Protein AF-A0A3D2TPX8-F1 (afdb_monomer_lite)

Foldseek 3Di:
DDPCVVQPPKDFPDDWDDDPQKIWTWIDGPQAAAIKTWIAGNVPRHTPDIDGPPFAWLEDWADAVVQQWIWTATLQGWIWICHPVCVVVVHTPDTQHDPDDPPDGAGRWNAKDHLYPRKIWTHHAQAQWIWTAQPPPPPHRIDIDGHPAGFLDHWYDANQWIWTQHFQQWIWIAGNHPRHTWKATDHDDDDPPDTQNKAHWDWAPRDPPTWIWIDSQAFKIFTWDWDPPPHTYIDGPDIDTPDGDGDPDHDDYD

pLDDT: mean 89.88, std 9.0, range [50.69, 97.5]

Structure (mmCIF, N/CA/C/O backbone):
data_AF-A0A3D2TPX8-F1
#
_entry.id   AF-A0A3D2TPX8-F1
#
loop_
_atom_site.group_PDB
_atom_site.id
_atom_site.type_symbol
_atom_site.label_atom_id
_atom_site.label_alt_id
_atom_site.label_comp_id
_atom_site.label_asym_id
_atom_site.label_entity_id
_atom_site.label_seq_id
_atom_site.pdbx_PDB_ins_code
_atom_site.Cartn_x
_atom_site.Cartn_y
_atom_site.Cartn_z
_atom_site.occupancy
_atom_site.B_iso_or_equiv
_atom_site.auth_seq_id
_atom_site.auth_comp_id
_atom_site.auth_asym_id
_atom_site.auth_atom_id
_atom_site.pdbx_PDB_model_num
ATOM 1 N N . ARG A 1 1 ? -14.708 20.984 18.992 1.00 53.91 1 ARG A N 1
ATOM 2 C CA . ARG A 1 1 ? -14.941 19.826 18.097 1.00 53.91 1 ARG A CA 1
ATOM 3 C C . ARG A 1 1 ? -16.358 19.986 17.598 1.00 53.91 1 ARG A C 1
ATOM 5 O O . ARG A 1 1 ? -17.237 20.052 18.440 1.00 53.91 1 ARG A O 1
ATOM 12 N N . ASP A 1 2 ? -16.549 20.138 16.298 1.00 56.09 2 ASP A N 1
ATOM 13 C CA . ASP A 1 2 ? -17.879 20.276 15.712 1.00 56.09 2 ASP A CA 1
ATOM 14 C C . ASP A 1 2 ? -18.389 18.878 15.342 1.00 56.09 2 ASP A C 1
ATOM 16 O O . ASP A 1 2 ? -17.712 18.149 14.614 1.00 56.09 2 ASP A O 1
ATOM 20 N N . ILE A 1 3 ? -19.510 18.466 15.933 1.00 59.59 3 ILE A N 1
ATOM 21 C CA . ILE A 1 3 ? -20.110 17.145 15.709 1.00 59.59 3 ILE A CA 1
ATOM 22 C C . ILE A 1 3 ? -20.524 16.986 14.245 1.00 59.59 3 ILE A C 1
ATOM 24 O O . ILE A 1 3 ? -20.330 15.903 13.697 1.00 59.59 3 ILE A O 1
ATOM 28 N N . GLU A 1 4 ? -21.002 18.050 13.595 1.00 56.16 4 GLU A N 1
ATOM 29 C CA . GLU A 1 4 ? -21.422 17.982 12.194 1.00 56.16 4 GLU A CA 1
ATOM 30 C C . GLU A 1 4 ? -20.232 17.693 11.278 1.00 56.16 4 GLU A C 1
ATOM 32 O O . GLU A 1 4 ? -20.324 16.848 10.393 1.00 56.16 4 GLU A O 1
ATOM 37 N N . LEU A 1 5 ? -19.071 18.298 11.551 1.00 59.94 5 LEU A N 1
ATOM 38 C CA . LEU A 1 5 ? -17.846 18.044 10.787 1.00 59.94 5 LEU A CA 1
ATOM 39 C C . LEU A 1 5 ? -17.235 16.662 11.059 1.00 59.94 5 LEU A C 1
ATOM 41 O O . LEU A 1 5 ? -16.574 16.108 10.182 1.00 59.94 5 LEU A O 1
ATOM 45 N N . ASN A 1 6 ? -17.420 16.100 12.258 1.00 70.19 6 ASN A N 1
ATOM 46 C CA . ASN A 1 6 ? -16.770 14.840 12.642 1.00 70.19 6 ASN A CA 1
ATOM 47 C C . ASN A 1 6 ? -17.448 13.592 12.060 1.00 70.19 6 ASN A C 1
ATOM 49 O O . ASN A 1 6 ? -16.787 12.557 11.960 1.00 70.19 6 ASN A O 1
ATOM 53 N N . TYR A 1 7 ? -18.733 13.683 11.704 1.00 82.50 7 TYR A N 1
ATOM 54 C CA . TYR A 1 7 ? -19.533 12.548 11.223 1.00 82.50 7 TYR A CA 1
ATOM 55 C C . TYR A 1 7 ? -20.147 12.784 9.835 1.00 82.50 7 TYR A C 1
ATOM 57 O O . TYR A 1 7 ? -20.991 12.008 9.386 1.00 82.50 7 TYR A O 1
ATOM 65 N N . LEU A 1 8 ? -19.753 13.859 9.145 1.00 84.38 8 LEU A N 1
ATOM 66 C CA . LEU A 1 8 ? -20.299 14.198 7.835 1.00 84.38 8 LEU A CA 1
ATOM 67 C C . LEU A 1 8 ? -20.048 13.077 6.816 1.00 84.38 8 LEU A C 1
ATOM 69 O O . LEU A 1 8 ? -18.908 12.765 6.472 1.00 84.38 8 LEU A O 1
ATOM 73 N N . GLY A 1 9 ? -21.134 12.526 6.274 1.00 86.75 9 GLY A N 1
ATOM 74 C CA . GLY A 1 9 ? -21.092 11.450 5.282 1.00 86.75 9 GLY A CA 1
ATOM 75 C C . GLY A 1 9 ? -20.946 10.046 5.871 1.00 86.75 9 GLY A C 1
ATOM 76 O O . GLY A 1 9 ? -20.913 9.082 5.106 1.00 86.75 9 GLY A O 1
ATOM 77 N N . ASP A 1 10 ? -20.883 9.915 7.195 1.00 91.81 10 ASP A N 1
ATOM 78 C CA . ASP A 1 10 ? -20.923 8.614 7.851 1.00 91.81 10 ASP A CA 1
ATOM 79 C C . ASP A 1 10 ? -22.321 8.000 7.750 1.00 91.81 10 ASP A C 1
ATOM 81 O O . ASP A 1 10 ? -23.340 8.691 7.783 1.00 91.81 10 ASP A O 1
ATOM 85 N N . THR A 1 11 ? -22.374 6.673 7.668 1.00 93.06 11 THR A N 1
ATOM 86 C CA . THR A 1 11 ? -23.629 5.917 7.748 1.00 93.06 11 THR A CA 1
ATOM 87 C C . THR A 1 11 ? -23.743 5.272 9.122 1.00 93.06 11 THR A C 1
ATOM 89 O O . THR A 1 11 ? -22.826 4.571 9.543 1.00 93.06 11 THR A O 1
ATOM 92 N N . PHE A 1 12 ? -24.857 5.486 9.821 1.00 93.69 12 PHE A N 1
ATOM 93 C CA . PHE A 1 12 ? -25.148 4.831 11.096 1.00 93.69 12 PHE A CA 1
ATOM 94 C C . PHE A 1 12 ? -25.966 3.566 10.837 1.00 93.69 12 PHE A C 1
ATOM 96 O O . PHE A 1 12 ? -27.137 3.644 10.477 1.00 93.69 12 PHE A O 1
ATOM 103 N N . ASP A 1 13 ? -25.336 2.402 10.991 1.00 89.19 13 ASP A N 1
ATOM 104 C CA . ASP A 1 13 ? -25.927 1.115 10.591 1.00 89.19 13 ASP A CA 1
ATOM 105 C C . ASP A 1 13 ? -26.871 0.522 11.651 1.00 89.19 13 ASP A C 1
ATOM 107 O O . ASP A 1 13 ? -27.595 -0.433 11.377 1.00 89.19 13 ASP A O 1
ATOM 111 N N . HIS A 1 14 ? -26.874 1.078 12.867 1.00 91.00 14 HIS A N 1
ATOM 112 C CA . HIS A 1 14 ? -27.708 0.615 13.973 1.00 91.00 14 HIS A CA 1
ATOM 113 C C . HIS A 1 14 ? -28.362 1.777 14.732 1.00 91.00 14 HIS A C 1
ATOM 115 O O . HIS A 1 14 ? -27.774 2.861 14.813 1.00 91.00 14 HIS A O 1
ATOM 121 N N . PRO A 1 15 ? -29.543 1.552 15.345 1.00 93.31 15 PRO A N 1
ATOM 122 C CA . PRO A 1 15 ? -30.186 2.548 16.193 1.00 93.31 15 PRO A CA 1
ATOM 123 C C . PRO A 1 15 ? -29.272 2.987 17.336 1.00 93.31 15 PRO A C 1
ATOM 125 O O . PRO A 1 15 ? -28.709 2.151 18.048 1.00 93.31 15 PRO A O 1
ATOM 128 N N . LEU A 1 16 ? -29.176 4.299 17.538 1.00 93.44 16 LEU A N 1
ATOM 129 C CA . LEU A 1 16 ? -28.422 4.886 18.639 1.00 93.44 16 LEU A CA 1
ATOM 130 C C . LEU A 1 16 ? -28.949 4.365 19.983 1.00 93.44 16 LEU A C 1
ATOM 132 O O . LEU A 1 16 ? -30.149 4.431 20.249 1.00 93.44 16 LEU A O 1
ATOM 136 N N . GLN A 1 17 ? -28.056 3.866 20.837 1.00 96.56 17 GLN A N 1
ATOM 137 C CA . GLN A 1 17 ? -28.414 3.377 22.168 1.00 96.56 17 GLN A CA 1
ATOM 138 C C . GLN A 1 17 ? -27.976 4.402 23.209 1.00 96.56 17 GLN A C 1
ATOM 140 O O . GLN A 1 17 ? -26.791 4.714 23.309 1.00 96.56 17 GLN A O 1
ATOM 145 N N . LYS A 1 18 ? -28.914 4.924 24.000 1.00 96.44 18 LYS A N 1
ATOM 146 C CA . LYS A 1 18 ? -28.603 5.818 25.119 1.00 96.44 18 LYS A CA 1
ATOM 147 C C . LYS A 1 18 ? -28.676 5.050 26.436 1.00 96.44 18 LYS A C 1
ATOM 149 O O . LYS A 1 18 ? -29.710 4.470 26.751 1.00 96.44 18 LYS A O 1
ATOM 154 N N . VAL A 1 19 ? -27.606 5.101 27.223 1.00 95.50 19 VAL A N 1
ATOM 155 C CA . VAL A 1 19 ? -27.526 4.536 28.577 1.00 95.50 19 VAL A CA 1
ATOM 156 C C . VAL A 1 19 ? -26.992 5.621 29.512 1.00 95.50 19 VAL A C 1
ATOM 158 O O . VAL A 1 19 ? -25.808 5.951 29.487 1.00 95.50 19 VAL A O 1
ATOM 161 N N . GLY A 1 20 ? -27.873 6.228 30.313 1.00 94.81 20 GLY A N 1
ATOM 162 C CA . GLY A 1 20 ? -27.516 7.392 31.135 1.00 94.81 20 GLY A CA 1
ATOM 163 C C . GLY A 1 20 ? -27.044 8.578 30.279 1.00 94.81 20 GLY A C 1
ATOM 164 O O . GLY A 1 20 ? -27.744 8.980 29.349 1.00 94.81 20 GLY A O 1
ATOM 165 N N . ASP A 1 21 ? -25.856 9.116 30.582 1.00 94.75 21 ASP A N 1
ATOM 166 C CA . ASP A 1 21 ? -25.178 10.157 29.781 1.00 94.75 21 ASP A CA 1
ATOM 167 C C . ASP A 1 21 ? -24.276 9.567 28.677 1.00 94.75 21 ASP A C 1
ATOM 169 O O . ASP A 1 21 ? -23.441 10.264 28.119 1.00 94.75 21 ASP A O 1
ATOM 173 N N . THR A 1 22 ? -24.395 8.278 28.351 1.00 96.44 22 THR A N 1
ATOM 174 C CA . THR A 1 22 ? -23.610 7.647 27.277 1.00 96.44 22 THR A CA 1
ATOM 175 C C . THR A 1 22 ? -24.482 7.357 26.063 1.00 96.44 22 THR A C 1
ATOM 177 O O . THR A 1 22 ? -25.522 6.711 26.176 1.00 96.44 22 THR A O 1
ATOM 180 N N . LEU A 1 23 ? -24.033 7.796 24.891 1.00 95.44 23 LEU A N 1
ATOM 181 C CA . LEU A 1 23 ? -24.548 7.400 23.588 1.00 95.44 23 LEU A CA 1
ATOM 182 C C . LEU A 1 23 ? -23.600 6.376 22.975 1.00 95.44 23 LEU A C 1
ATOM 184 O O . LEU A 1 23 ? -22.418 6.662 22.789 1.00 95.44 23 LEU A O 1
ATOM 188 N N . ILE A 1 24 ? -24.120 5.204 22.639 1.00 96.25 24 ILE A N 1
ATOM 189 C CA . ILE A 1 24 ? -23.407 4.175 21.892 1.00 96.25 24 ILE A CA 1
ATOM 190 C C . ILE A 1 24 ? -23.923 4.199 20.459 1.00 96.25 24 ILE A C 1
ATOM 192 O O . ILE A 1 24 ? -25.135 4.170 20.221 1.00 96.25 24 ILE A O 1
ATOM 196 N N . HIS A 1 25 ? -23.001 4.240 19.503 1.00 94.62 25 HIS A N 1
ATOM 197 C CA . HIS A 1 25 ? -23.331 4.227 18.086 1.00 94.62 25 HIS A CA 1
ATOM 198 C C . HIS A 1 25 ? -22.439 3.263 17.307 1.00 94.62 25 HIS A C 1
ATOM 200 O O . HIS A 1 25 ? -21.276 3.042 17.652 1.00 94.62 25 HIS A O 1
ATOM 206 N N . VAL A 1 26 ? -22.989 2.733 16.215 1.00 95.69 26 VAL A N 1
ATOM 207 C CA . VAL A 1 26 ? -22.254 1.966 15.207 1.00 95.69 26 VAL A CA 1
ATOM 208 C C . VAL A 1 26 ? -22.313 2.743 13.903 1.00 95.69 26 VAL A C 1
ATOM 210 O O . VAL A 1 26 ? -23.403 3.048 13.420 1.00 95.69 26 VAL A O 1
ATOM 213 N N . ARG A 1 27 ? -21.151 3.092 13.351 1.00 94.25 27 ARG A N 1
ATOM 214 C CA . ARG A 1 27 ? -21.052 3.878 12.116 1.00 94.25 27 ARG A CA 1
ATOM 215 C C . ARG A 1 27 ? -20.043 3.285 11.142 1.00 94.25 27 ARG A C 1
ATOM 217 O O . ARG A 1 27 ? -19.006 2.778 11.563 1.00 94.25 27 ARG A O 1
ATOM 224 N N . ARG A 1 28 ? -20.293 3.423 9.845 1.00 92.81 28 ARG A N 1
ATOM 225 C CA . ARG A 1 28 ? -19.295 3.259 8.785 1.00 92.81 28 ARG A CA 1
ATOM 226 C C . ARG A 1 28 ? -18.835 4.638 8.335 1.00 92.81 28 ARG A C 1
ATOM 228 O O . ARG A 1 28 ? -19.651 5.381 7.781 1.00 92.81 28 ARG A O 1
ATOM 235 N N . PRO A 1 29 ? -17.565 5.001 8.585 1.00 90.12 29 PRO A N 1
ATOM 236 C CA . PRO A 1 29 ? -17.083 6.299 8.170 1.00 90.12 29 PRO A CA 1
ATOM 237 C C . PRO A 1 29 ? -16.985 6.399 6.654 1.00 90.12 29 PRO A C 1
ATOM 239 O O . PRO A 1 29 ? -16.601 5.429 5.989 1.00 90.12 29 PRO A O 1
ATOM 242 N N . ARG A 1 30 ? -17.270 7.582 6.111 1.00 88.19 30 ARG A N 1
ATOM 243 C CA . ARG A 1 30 ? -17.141 7.822 4.670 1.00 88.19 30 ARG A CA 1
ATOM 244 C C . ARG A 1 30 ? -15.720 7.512 4.183 1.00 88.19 30 ARG A C 1
ATOM 246 O O . ARG A 1 30 ? -14.737 7.908 4.811 1.00 88.19 30 ARG A O 1
ATOM 253 N N . ASP A 1 31 ? -15.609 6.813 3.052 1.00 85.19 31 ASP A N 1
ATOM 254 C CA . ASP A 1 31 ? -14.336 6.491 2.387 1.00 85.19 31 ASP A CA 1
ATOM 255 C C . ASP A 1 31 ? -13.328 5.723 3.281 1.00 85.19 31 ASP A C 1
ATOM 257 O O . ASP A 1 31 ? -12.112 5.738 3.043 1.00 85.19 31 ASP A O 1
ATOM 261 N N . LYS A 1 32 ? -13.822 5.044 4.331 1.00 88.06 32 LYS A N 1
ATOM 262 C CA . LYS A 1 32 ? -13.058 4.141 5.206 1.00 88.06 32 LYS A CA 1
ATOM 263 C C . LYS A 1 32 ? -13.586 2.718 5.116 1.00 88.06 32 LYS A C 1
ATOM 265 O O . LYS A 1 32 ? -14.736 2.473 4.773 1.00 88.06 32 LYS A O 1
ATOM 270 N N . ALA A 1 33 ? -12.718 1.776 5.463 1.00 88.31 33 ALA A N 1
ATOM 271 C CA . ALA A 1 33 ? -13.070 0.370 5.549 1.00 88.31 33 ALA A CA 1
ATOM 272 C C . ALA A 1 33 ? -13.398 -0.034 6.995 1.00 88.31 33 ALA A C 1
ATOM 274 O O . ALA A 1 33 ? -12.745 0.427 7.936 1.00 88.31 33 ALA A O 1
ATOM 275 N N . GLY A 1 34 ? -14.361 -0.945 7.140 1.00 92.81 34 GLY A N 1
ATOM 276 C CA . GLY A 1 34 ? -14.855 -1.434 8.427 1.00 92.81 34 GLY A CA 1
ATOM 277 C C . GLY A 1 34 ? -15.889 -0.516 9.080 1.00 92.81 34 GLY A C 1
ATOM 278 O O . GLY A 1 34 ? -16.267 0.523 8.538 1.00 92.81 34 GLY A O 1
ATOM 279 N N . ALA A 1 35 ? -16.348 -0.928 10.257 1.00 93.62 35 ALA A N 1
ATOM 280 C CA . ALA A 1 35 ? -17.277 -0.176 11.090 1.00 93.62 35 ALA A CA 1
ATOM 281 C C . ALA A 1 35 ? -16.578 0.314 12.360 1.00 93.62 35 ALA A C 1
ATOM 283 O O . ALA A 1 35 ? -15.547 -0.210 12.780 1.00 93.62 35 ALA A O 1
ATOM 284 N N . ILE A 1 36 ? -17.160 1.323 12.984 1.00 93.62 36 ILE A N 1
ATOM 285 C CA . ILE A 1 36 ? -16.721 1.885 14.248 1.00 93.62 36 ILE A CA 1
ATOM 286 C C . ILE A 1 36 ? -17.859 1.753 15.243 1.00 93.62 36 ILE A C 1
ATOM 288 O O . ILE A 1 36 ? -18.950 2.266 15.003 1.00 93.62 36 ILE A O 1
ATOM 292 N N . VAL A 1 37 ? -17.574 1.115 16.374 1.00 95.75 37 VAL A N 1
ATOM 293 C CA . VAL A 1 37 ? -18.420 1.177 17.564 1.00 95.75 37 VAL A CA 1
ATOM 294 C C . VAL A 1 37 ? -17.771 2.154 18.524 1.00 95.75 37 VAL A C 1
ATOM 296 O O . VAL A 1 37 ? -16.582 2.029 18.817 1.00 95.75 37 VAL A O 1
ATOM 299 N N . ALA A 1 38 ? -18.525 3.133 19.000 1.00 95.31 38 ALA A N 1
ATOM 300 C CA . ALA A 1 38 ? -18.011 4.093 19.961 1.00 95.31 38 ALA A CA 1
ATOM 301 C C . ALA A 1 38 ? -19.053 4.419 21.022 1.00 95.31 38 ALA A C 1
ATOM 303 O O . ALA A 1 38 ? -20.257 4.379 20.761 1.00 95.31 38 ALA A O 1
ATOM 304 N N . ALA A 1 39 ? -18.557 4.783 22.200 1.00 95.81 39 ALA A N 1
ATOM 305 C CA . ALA A 1 39 ? -19.337 5.442 23.230 1.00 95.81 39 ALA A CA 1
ATOM 306 C C . ALA A 1 39 ? -18.902 6.898 23.345 1.00 95.81 39 ALA A C 1
ATOM 308 O O . ALA A 1 39 ? -17.706 7.202 23.363 1.00 95.81 39 ALA A O 1
ATOM 309 N N . MET A 1 40 ? -19.872 7.793 23.476 1.00 94.62 40 MET A N 1
ATOM 310 C CA . MET A 1 40 ? -19.645 9.216 23.685 1.00 94.62 40 MET A CA 1
ATOM 311 C C . MET A 1 40 ? -20.574 9.770 24.758 1.00 94.62 40 MET A C 1
ATOM 313 O O . MET A 1 40 ? -21.689 9.286 24.932 1.00 94.62 40 MET A O 1
ATOM 317 N N . GLN A 1 41 ? -20.129 10.803 25.462 1.00 94.31 41 GLN A N 1
ATOM 318 C CA . GLN A 1 41 ? -20.973 11.528 26.407 1.00 94.31 41 GLN A CA 1
ATOM 319 C C . GLN A 1 41 ? -22.058 12.306 25.656 1.00 94.31 41 GLN A C 1
ATOM 321 O O . GLN A 1 41 ? -21.745 13.029 24.708 1.00 94.31 41 GLN A O 1
ATOM 326 N N . THR A 1 42 ? -23.323 12.188 26.070 1.00 90.00 42 THR A N 1
ATOM 327 C CA . THR A 1 42 ? -24.430 12.898 25.406 1.00 90.00 42 THR A CA 1
ATOM 328 C C . THR A 1 42 ? -24.371 14.400 25.647 1.00 90.00 42 THR A C 1
ATOM 330 O O . THR A 1 42 ? -24.691 15.171 24.748 1.00 90.00 42 THR A O 1
ATOM 333 N N . SER A 1 43 ? -23.922 14.806 26.834 1.00 89.50 43 SER A N 1
ATOM 334 C CA . SER A 1 43 ? -23.790 16.203 27.249 1.00 89.50 43 SER A CA 1
ATOM 335 C C . SER A 1 43 ? -22.703 16.972 26.486 1.00 89.50 43 SER A C 1
ATOM 337 O O . SER A 1 43 ? -22.921 18.112 26.082 1.00 89.50 43 SER A O 1
ATOM 339 N N . SER A 1 44 ? -21.533 16.360 26.285 1.00 88.31 44 SER A N 1
ATOM 340 C CA . SER A 1 44 ? -20.344 17.029 25.733 1.00 88.31 44 SER A CA 1
ATOM 341 C C . SER A 1 44 ? -19.994 16.611 24.303 1.00 88.31 44 SER A C 1
ATOM 343 O O . SER A 1 44 ? -19.189 17.268 23.640 1.00 88.31 44 SER A O 1
ATOM 345 N N . GLY A 1 45 ? -20.535 15.487 23.830 1.00 86.38 45 GLY A N 1
ATOM 346 C CA . GLY A 1 45 ? -20.135 14.872 22.569 1.00 86.38 45 GLY A CA 1
ATOM 347 C C . GLY A 1 45 ? -18.734 14.252 22.586 1.00 86.38 45 GLY A C 1
ATOM 348 O O . GLY A 1 45 ? -18.199 13.899 21.532 1.00 86.38 45 GLY A O 1
ATOM 349 N N . GLN A 1 46 ? -18.095 14.139 23.752 1.00 88.44 46 GLN A N 1
ATOM 350 C CA . GLN A 1 46 ? -16.761 13.566 23.869 1.00 88.44 46 GLN A CA 1
ATOM 351 C C . GLN A 1 46 ? -16.809 12.041 23.754 1.00 88.44 46 GLN A C 1
ATOM 353 O O . GLN A 1 46 ? -17.452 11.375 24.562 1.00 88.44 46 GLN A O 1
ATOM 358 N N . THR A 1 47 ? -16.070 11.477 22.797 1.00 90.69 47 THR A N 1
ATOM 359 C CA . THR A 1 47 ? -15.835 10.029 22.703 1.00 90.69 47 THR A CA 1
ATOM 360 C C . THR A 1 47 ? -15.070 9.527 23.927 1.00 90.69 47 THR A C 1
ATOM 362 O O . THR A 1 47 ? -13.964 9.993 24.204 1.00 90.69 47 THR A O 1
ATOM 365 N N . THR A 1 48 ? -15.655 8.569 24.640 1.00 93.19 48 THR A N 1
ATOM 366 C CA . THR A 1 48 ? -15.054 7.875 25.786 1.00 93.19 48 THR A CA 1
ATOM 367 C C . THR A 1 48 ? -14.188 6.712 25.321 1.00 93.19 48 THR A C 1
ATOM 369 O O . THR A 1 48 ? -13.067 6.549 25.794 1.00 93.19 48 THR A O 1
ATOM 372 N N . TRP A 1 49 ? -14.688 5.925 24.369 1.00 93.62 49 TRP A N 1
ATOM 373 C CA . TRP A 1 49 ? -13.937 4.855 23.722 1.00 93.62 49 TRP A CA 1
ATOM 374 C C . TRP A 1 49 ? -14.419 4.650 22.289 1.00 93.62 49 TRP A C 1
ATOM 376 O O . TRP A 1 49 ? -15.548 4.994 21.939 1.00 93.62 49 TRP A O 1
ATOM 386 N N . GLU A 1 50 ? -13.545 4.077 21.469 1.00 92.44 50 GLU A N 1
ATOM 387 C CA . GLU A 1 50 ? -13.815 3.726 20.079 1.00 92.44 50 GLU A CA 1
ATOM 388 C C . GLU A 1 50 ? -13.163 2.374 19.768 1.00 92.44 50 GLU A C 1
ATOM 390 O O . GLU A 1 50 ? -12.052 2.091 20.213 1.00 92.44 50 GLU A O 1
ATOM 395 N N . THR A 1 51 ? -13.844 1.525 19.005 1.00 92.19 51 THR A N 1
ATOM 396 C CA . THR A 1 51 ? -13.320 0.252 18.504 1.00 92.19 51 THR A CA 1
ATOM 397 C C . THR A 1 51 ? -13.649 0.115 17.027 1.00 92.19 51 THR A C 1
ATOM 399 O O . THR A 1 51 ? -14.795 0.286 16.611 1.00 92.19 51 THR A O 1
ATOM 402 N N . LYS A 1 52 ? -12.633 -0.213 16.225 1.00 92.62 52 LYS A N 1
ATOM 403 C CA . LYS A 1 52 ? -12.795 -0.512 14.801 1.00 92.62 52 LYS A CA 1
ATOM 404 C C . LYS A 1 52 ? -13.063 -2.001 14.630 1.00 92.62 52 LYS A C 1
ATOM 406 O O . LYS A 1 52 ? -12.299 -2.823 15.125 1.00 92.62 52 LYS A O 1
ATOM 411 N N . LEU A 1 53 ? -14.125 -2.337 13.912 1.00 93.75 53 LEU A N 1
ATOM 412 C CA . LEU A 1 53 ? -14.565 -3.704 13.658 1.00 93.75 53 LEU A CA 1
ATOM 413 C C . LEU A 1 53 ? -14.543 -4.010 12.164 1.00 93.75 53 LEU A C 1
ATOM 415 O O . LEU A 1 53 ? -14.745 -3.123 11.334 1.00 93.75 53 LEU A O 1
ATOM 419 N N . ALA A 1 54 ? -14.337 -5.289 11.842 1.00 93.75 54 ALA A N 1
ATOM 420 C CA . ALA A 1 54 ? -14.432 -5.823 10.482 1.00 93.75 54 ALA A CA 1
ATOM 421 C C . ALA A 1 54 ? -13.630 -5.019 9.437 1.00 93.75 54 ALA A C 1
ATOM 423 O O . ALA A 1 54 ? -14.051 -4.872 8.291 1.00 93.75 54 ALA A O 1
ATOM 424 N N . VAL A 1 55 ? -12.474 -4.471 9.829 1.00 95.75 55 VAL A N 1
ATOM 425 C CA . VAL A 1 55 ? -11.575 -3.798 8.888 1.00 95.75 55 VAL A CA 1
ATOM 426 C C . VAL A 1 55 ? -10.847 -4.884 8.087 1.00 95.75 55 VAL A C 1
ATOM 428 O O . VAL A 1 55 ? -10.109 -5.667 8.688 1.00 95.75 55 VAL A O 1
ATOM 431 N N . PRO A 1 56 ? -11.021 -4.958 6.756 1.00 96.44 56 PRO A N 1
ATOM 432 C CA . PRO A 1 56 ? -10.338 -5.951 5.940 1.00 96.44 56 PRO A CA 1
ATOM 433 C C . PRO A 1 56 ? -8.827 -5.697 5.912 1.00 96.44 56 PRO A C 1
ATOM 435 O O . PRO A 1 56 ? -8.345 -4.604 6.235 1.00 96.44 56 PRO A O 1
ATOM 438 N N . LEU A 1 57 ? -8.071 -6.702 5.479 1.00 97.06 57 LEU A N 1
ATOM 439 C CA . LEU A 1 57 ? -6.665 -6.514 5.138 1.00 97.06 57 LEU A CA 1
ATOM 440 C C . LEU A 1 57 ? -6.533 -5.616 3.902 1.00 97.06 57 LEU A C 1
ATOM 442 O O . LEU A 1 57 ? -7.340 -5.693 2.980 1.00 97.06 57 LEU A O 1
ATOM 446 N N . ALA A 1 58 ? -5.493 -4.785 3.877 1.00 96.44 58 ALA A N 1
ATOM 447 C CA . ALA A 1 58 ? -5.132 -3.965 2.723 1.00 96.44 58 ALA A CA 1
ATOM 448 C C . ALA A 1 58 ? -4.581 -4.804 1.555 1.00 96.44 58 ALA A C 1
ATOM 450 O O . ALA A 1 58 ? -4.387 -4.287 0.464 1.00 96.44 58 ALA A O 1
ATOM 451 N N . GLY A 1 59 ? -4.271 -6.078 1.784 1.00 95.56 59 GLY A N 1
ATOM 452 C CA . GLY A 1 59 ? -3.771 -7.018 0.790 1.00 95.56 59 GLY A CA 1
ATOM 453 C C . GLY A 1 59 ? -3.274 -8.296 1.460 1.00 95.56 59 GLY A C 1
ATOM 454 O O . GLY A 1 59 ? -3.575 -8.546 2.630 1.00 95.56 59 GLY A O 1
ATOM 455 N N . ALA A 1 60 ? -2.520 -9.105 0.718 1.00 95.50 60 ALA A N 1
ATOM 456 C CA . ALA A 1 60 ? -1.938 -10.330 1.254 1.00 95.50 60 ALA A CA 1
ATOM 457 C C . ALA A 1 60 ? -0.967 -10.019 2.417 1.00 95.50 60 ALA A C 1
ATOM 459 O O . ALA A 1 60 ? -0.185 -9.070 2.311 1.00 95.50 60 ALA A O 1
ATOM 460 N N . PRO A 1 61 ? -0.994 -10.795 3.516 1.00 96.56 61 PRO A N 1
ATOM 461 C CA . PRO A 1 61 ? 0.029 -10.715 4.554 1.00 96.56 61 PRO A CA 1
ATOM 462 C C . PRO A 1 61 ? 1.426 -11.044 4.012 1.00 96.56 61 PRO A C 1
ATOM 464 O O . PRO A 1 61 ? 1.564 -11.880 3.120 1.00 96.56 61 PRO A O 1
ATOM 467 N N . ALA A 1 62 ? 2.458 -10.448 4.610 1.00 95.62 62 ALA A N 1
ATOM 468 C CA . ALA A 1 62 ? 3.845 -10.859 4.399 1.00 95.62 62 ALA A CA 1
ATOM 469 C C . ALA A 1 62 ? 4.204 -12.007 5.343 1.00 95.62 62 ALA A C 1
ATOM 471 O O . ALA A 1 62 ? 3.864 -11.971 6.530 1.00 95.62 62 ALA A O 1
ATOM 472 N N . VAL A 1 63 ? 4.934 -12.996 4.832 1.00 94.31 63 VAL A N 1
ATOM 473 C CA . VAL A 1 63 ? 5.412 -14.139 5.617 1.00 94.31 63 VAL A CA 1
ATOM 474 C C . VAL A 1 63 ? 6.931 -14.083 5.684 1.00 94.31 63 VAL A C 1
ATOM 476 O O . VAL A 1 63 ? 7.624 -14.324 4.700 1.00 94.31 63 VAL A O 1
ATOM 479 N N . ASP A 1 64 ? 7.461 -13.797 6.869 1.00 92.69 64 ASP A N 1
ATOM 480 C CA . ASP A 1 64 ? 8.892 -13.856 7.146 1.00 92.69 64 ASP A CA 1
ATOM 481 C C . ASP A 1 64 ? 9.205 -15.185 7.837 1.00 92.69 64 ASP A C 1
ATOM 483 O O . ASP A 1 64 ? 9.138 -15.309 9.063 1.00 92.69 64 ASP A O 1
ATOM 487 N N . ALA A 1 65 ? 9.511 -16.200 7.025 1.00 90.12 65 ALA A N 1
ATOM 488 C CA . ALA A 1 65 ? 9.810 -17.544 7.511 1.00 90.12 65 ALA A CA 1
ATOM 489 C C . ALA A 1 65 ? 11.074 -17.581 8.387 1.00 90.12 65 ALA A C 1
ATOM 491 O O . ALA A 1 65 ? 11.106 -18.307 9.379 1.00 90.12 65 ALA A O 1
ATOM 492 N N . ILE A 1 66 ? 12.088 -16.771 8.058 1.00 88.94 66 ILE A N 1
ATOM 493 C CA . ILE A 1 66 ? 13.348 -16.695 8.814 1.00 88.94 66 ILE A CA 1
ATOM 494 C C . ILE A 1 66 ? 13.090 -16.065 10.185 1.00 88.94 66 ILE A C 1
ATOM 496 O O . ILE A 1 66 ? 13.526 -16.593 11.205 1.00 88.94 66 ILE A O 1
ATOM 500 N N . GLY A 1 67 ? 12.338 -14.962 10.218 1.00 87.62 67 GLY A N 1
ATOM 501 C CA . GLY A 1 67 ? 11.919 -14.296 11.451 1.00 87.62 67 GLY A CA 1
ATOM 502 C C . GLY A 1 67 ? 10.770 -14.987 12.194 1.00 87.62 67 GLY A C 1
ATOM 503 O O . GLY A 1 67 ? 10.360 -14.488 13.241 1.00 87.62 67 GLY A O 1
ATOM 504 N N . ALA A 1 68 ? 10.239 -16.097 11.665 1.00 91.56 68 ALA A N 1
ATOM 505 C CA . ALA A 1 68 ? 9.086 -16.835 12.186 1.00 91.56 68 ALA A CA 1
ATOM 506 C C . ALA A 1 68 ? 7.886 -15.932 12.540 1.00 91.56 68 ALA A C 1
ATOM 508 O O . ALA A 1 68 ? 7.299 -16.048 13.620 1.00 91.56 68 ALA A O 1
ATOM 509 N N . ARG A 1 69 ? 7.537 -15.013 11.633 1.00 93.75 69 ARG A N 1
ATOM 510 C CA . ARG A 1 69 ? 6.482 -14.014 11.848 1.00 93.75 69 ARG A CA 1
ATOM 511 C C . ARG A 1 69 ? 5.660 -13.755 10.592 1.00 93.75 69 ARG A C 1
ATOM 513 O O . ARG A 1 69 ? 6.155 -13.862 9.471 1.00 93.75 69 ARG A O 1
ATOM 520 N N . ILE A 1 70 ? 4.404 -13.377 10.799 1.00 96.12 70 ILE A N 1
ATOM 521 C CA . ILE A 1 70 ? 3.489 -12.928 9.748 1.00 96.12 70 ILE A CA 1
ATOM 522 C C . ILE A 1 70 ? 3.164 -11.464 10.009 1.00 96.12 70 ILE A C 1
ATOM 524 O O . ILE A 1 70 ? 2.777 -11.106 11.119 1.00 96.12 70 ILE A O 1
ATOM 528 N N . THR A 1 71 ? 3.282 -10.621 8.993 1.00 97.19 71 THR A N 1
ATOM 529 C CA . THR A 1 71 ? 2.865 -9.223 9.083 1.00 97.19 71 THR A CA 1
ATOM 530 C C . THR A 1 71 ? 1.583 -9.023 8.295 1.00 97.19 71 THR A C 1
ATOM 532 O O . THR A 1 71 ? 1.513 -9.355 7.113 1.00 97.19 71 THR A O 1
ATOM 535 N N . ALA A 1 72 ? 0.586 -8.414 8.927 1.00 97.44 72 ALA A N 1
ATOM 536 C CA . ALA A 1 72 ? -0.670 -8.046 8.295 1.00 97.44 72 ALA A CA 1
ATOM 537 C C . ALA A 1 72 ? -0.908 -6.538 8.420 1.00 97.44 72 ALA A C 1
ATOM 539 O O . ALA A 1 72 ? -0.710 -5.952 9.481 1.00 97.44 72 ALA A O 1
ATOM 540 N N . LEU A 1 73 ? -1.367 -5.906 7.342 1.00 97.44 73 LEU A N 1
ATOM 541 C CA . LEU A 1 73 ? -1.757 -4.499 7.334 1.00 97.44 73 LEU A CA 1
ATOM 542 C C . LEU A 1 73 ? -3.241 -4.397 6.996 1.00 97.44 73 LEU A C 1
ATOM 544 O O . LEU A 1 73 ? -3.696 -4.963 6.006 1.00 97.44 73 LEU A O 1
ATOM 548 N N . THR A 1 74 ? -4.002 -3.676 7.811 1.00 96.75 74 THR A N 1
ATOM 549 C CA . THR A 1 74 ? -5.430 -3.440 7.567 1.00 96.75 74 THR A CA 1
ATOM 550 C C . THR A 1 74 ? -5.650 -2.283 6.600 1.00 96.75 74 THR A C 1
ATOM 552 O O . THR A 1 74 ? -4.826 -1.372 6.496 1.00 96.75 74 THR A O 1
ATOM 555 N N . ALA A 1 75 ? -6.820 -2.249 5.968 1.00 95.81 75 ALA A N 1
ATOM 556 C CA . ALA A 1 75 ? -7.255 -1.151 5.111 1.00 95.81 75 ALA A CA 1
ATOM 557 C C . ALA A 1 75 ? -7.306 0.212 5.836 1.00 95.81 75 ALA A C 1
ATOM 559 O O . ALA A 1 75 ? -7.279 1.258 5.194 1.00 95.81 75 ALA A O 1
ATOM 560 N N . SER A 1 76 ? -7.338 0.221 7.175 1.00 92.56 76 SER A N 1
ATOM 561 C CA . SER A 1 76 ? -7.275 1.443 7.992 1.00 92.56 76 SER A CA 1
ATOM 562 C C . SER A 1 76 ? -5.850 1.921 8.315 1.00 92.56 76 SER A C 1
ATOM 564 O O . SER A 1 76 ? -5.683 2.963 8.951 1.00 92.56 76 SER A O 1
ATOM 566 N N . GLY A 1 77 ? -4.827 1.164 7.903 1.00 93.94 77 GLY A N 1
ATOM 567 C CA . GLY A 1 77 ? -3.418 1.460 8.164 1.00 93.94 77 GLY A CA 1
ATOM 568 C C . GLY A 1 77 ? -2.886 0.969 9.515 1.00 93.94 77 GLY A C 1
ATOM 569 O O . GLY A 1 77 ? -1.791 1.373 9.899 1.00 93.94 77 GLY A O 1
ATOM 570 N N . ALA A 1 78 ? -3.630 0.125 10.238 1.00 94.69 78 ALA A N 1
ATOM 571 C CA . ALA A 1 78 ? -3.110 -0.583 11.412 1.00 94.69 78 ALA A CA 1
ATOM 572 C C . ALA A 1 78 ? -2.305 -1.812 10.970 1.00 94.69 78 ALA A C 1
ATOM 574 O O . ALA A 1 78 ? -2.817 -2.612 10.179 1.00 94.69 78 ALA A O 1
ATOM 575 N N . ALA A 1 79 ? -1.072 -1.939 11.462 1.00 96.44 79 ALA A N 1
ATOM 576 C CA . ALA A 1 79 ? -0.163 -3.039 11.161 1.00 96.44 79 ALA A CA 1
ATOM 577 C C . ALA A 1 79 ? -0.003 -3.955 12.376 1.00 96.44 79 ALA A C 1
ATOM 579 O O . ALA A 1 79 ? 0.314 -3.497 13.472 1.00 96.44 79 ALA A O 1
ATOM 580 N N . PHE A 1 80 ? -0.189 -5.248 12.151 1.00 96.75 80 PHE A N 1
ATOM 581 C CA . PHE A 1 80 ? -0.096 -6.300 13.149 1.00 96.75 80 PHE A CA 1
ATOM 582 C C . PHE A 1 80 ? 1.084 -7.204 12.811 1.00 96.75 80 PHE A C 1
ATOM 584 O O . PHE A 1 80 ? 1.237 -7.635 11.665 1.00 96.75 80 PHE A O 1
ATOM 591 N N . LEU A 1 81 ? 1.898 -7.509 13.817 1.00 95.62 81 LEU A N 1
ATOM 592 C CA . LEU A 1 81 ? 2.990 -8.467 13.711 1.00 95.62 81 LEU A CA 1
ATOM 593 C C . LEU A 1 81 ? 2.617 -9.702 14.525 1.00 95.62 81 LEU A C 1
ATOM 595 O O . LEU A 1 81 ? 2.533 -9.651 15.746 1.00 95.62 81 LEU A O 1
ATOM 599 N N . LEU A 1 82 ? 2.360 -10.812 13.846 1.00 95.88 82 LEU A N 1
ATOM 600 C CA . LEU A 1 82 ? 2.039 -12.088 14.466 1.00 95.88 82 LEU A CA 1
ATOM 601 C C . LEU A 1 82 ? 3.331 -12.891 14.594 1.00 95.88 82 LEU A C 1
ATOM 603 O O . LEU A 1 82 ? 3.758 -13.560 13.652 1.00 95.88 82 LEU A O 1
ATOM 607 N N . ASP A 1 83 ? 3.962 -12.790 15.758 1.00 93.19 83 ASP A N 1
ATOM 608 C CA . ASP A 1 83 ? 5.110 -13.604 16.144 1.00 93.19 83 ASP A CA 1
ATOM 609 C C . ASP A 1 83 ? 4.672 -14.893 16.863 1.00 93.19 83 ASP A C 1
ATOM 611 O O . ASP A 1 83 ? 3.484 -15.195 17.021 1.00 93.19 83 ASP A O 1
ATOM 615 N N . ARG A 1 84 ? 5.648 -15.670 17.343 1.00 92.50 84 ARG A N 1
ATOM 616 C CA . ARG A 1 84 ? 5.396 -16.902 18.101 1.00 92.50 84 ARG A CA 1
ATOM 617 C C . ARG A 1 84 ? 4.523 -16.670 19.342 1.00 92.50 84 ARG A C 1
ATOM 619 O O . ARG A 1 84 ? 3.723 -17.542 19.683 1.00 92.50 84 ARG A O 1
ATOM 626 N N . GLN A 1 85 ? 4.674 -15.536 20.025 1.00 92.81 85 GLN A N 1
ATOM 627 C CA . GLN A 1 85 ? 3.904 -15.230 21.229 1.00 92.81 85 GLN A CA 1
ATOM 628 C C . GLN A 1 85 ? 2.441 -14.954 20.879 1.00 92.81 85 GLN A C 1
ATOM 630 O O . GLN A 1 85 ? 1.553 -15.547 21.495 1.00 92.81 85 GLN A O 1
ATOM 635 N N . ALA A 1 86 ? 2.191 -14.124 19.867 1.00 94.12 86 ALA A N 1
ATOM 636 C CA . ALA A 1 86 ? 0.854 -13.857 19.348 1.00 94.12 86 ALA A CA 1
ATOM 637 C C . ALA A 1 86 ? 0.168 -15.143 18.863 1.00 94.12 86 ALA A C 1
ATOM 639 O O . ALA A 1 86 ? -0.984 -15.405 19.210 1.00 94.12 86 ALA A O 1
ATOM 640 N N . MET A 1 87 ? 0.889 -16.000 18.129 1.00 92.50 87 MET A N 1
ATOM 641 C CA . MET A 1 87 ? 0.341 -17.280 17.665 1.00 92.50 87 MET A CA 1
ATOM 642 C C . MET A 1 87 ? 0.009 -18.234 18.818 1.00 92.50 87 MET A C 1
ATOM 644 O O . MET A 1 87 ? -1.038 -18.877 18.792 1.00 92.50 87 MET A O 1
ATOM 648 N N . SER A 1 88 ? 0.851 -18.292 19.855 1.00 94.94 88 SER A N 1
ATOM 649 C CA . SER A 1 88 ? 0.589 -19.097 21.056 1.00 94.94 88 SER A CA 1
ATOM 650 C C . SER A 1 88 ? -0.654 -18.613 21.812 1.00 94.94 88 SER A C 1
ATOM 652 O O . SER A 1 88 ? -1.513 -19.412 22.186 1.00 94.94 88 SER A O 1
ATOM 654 N N . ARG A 1 89 ? -0.802 -17.290 21.965 1.00 95.88 89 ARG A N 1
ATOM 655 C CA . ARG A 1 89 ? -1.982 -16.658 22.582 1.00 95.88 89 ARG A CA 1
ATOM 656 C C . ARG A 1 89 ? -3.233 -16.721 21.708 1.00 95.88 89 ARG A C 1
ATOM 658 O O . ARG A 1 89 ? -4.329 -16.518 22.220 1.00 95.88 89 ARG A O 1
ATOM 665 N N . ARG A 1 90 ? -3.072 -16.994 20.408 1.00 94.00 90 ARG A N 1
ATOM 666 C CA . ARG A 1 90 ? -4.121 -16.956 19.373 1.00 94.00 90 ARG A CA 1
ATOM 667 C C . ARG A 1 90 ? -4.787 -15.586 19.215 1.00 94.00 90 ARG A C 1
ATOM 669 O O . ARG A 1 90 ? -5.856 -15.488 18.620 1.00 94.00 90 ARG A O 1
ATOM 676 N N . VAL A 1 91 ? -4.155 -14.541 19.739 1.00 93.06 91 VAL A N 1
ATOM 677 C CA . VAL A 1 91 ? -4.626 -13.156 19.709 1.00 93.06 91 VAL A CA 1
ATOM 678 C C . VAL A 1 91 ? -3.412 -12.258 19.509 1.00 93.06 91 VAL A C 1
ATOM 680 O O . VAL A 1 91 ? -2.380 -12.457 20.152 1.00 93.06 91 VAL A O 1
ATOM 683 N N . GLN A 1 92 ? -3.557 -11.275 18.621 1.00 94.19 92 GLN A N 1
ATOM 684 C CA . GLN A 1 92 ? -2.675 -10.119 18.533 1.00 94.19 92 GLN A CA 1
ATOM 685 C C . GLN A 1 92 ? -3.534 -8.864 18.701 1.00 94.19 92 GLN A C 1
ATOM 687 O O . GLN A 1 92 ? -4.314 -8.519 17.815 1.00 94.19 92 GLN A O 1
ATOM 692 N N . ASP A 1 93 ? -3.420 -8.235 19.861 1.00 91.19 93 ASP A N 1
ATOM 693 C CA . ASP A 1 93 ? -4.162 -7.048 20.277 1.00 91.19 93 ASP A CA 1
ATOM 694 C C . ASP A 1 93 ? -3.299 -5.776 20.282 1.00 91.19 93 ASP A C 1
ATOM 696 O O . ASP A 1 93 ? -3.829 -4.683 20.480 1.00 91.19 93 ASP A O 1
ATOM 700 N N . ASP A 1 94 ? -2.001 -5.898 19.985 1.00 91.31 94 ASP A N 1
ATOM 701 C CA . ASP A 1 94 ? -1.102 -4.773 19.756 1.00 91.31 94 ASP A CA 1
ATOM 702 C C . ASP A 1 94 ? -0.922 -4.507 18.256 1.00 91.31 94 ASP A C 1
ATOM 704 O O . ASP A 1 94 ? -0.597 -5.393 17.455 1.00 91.31 94 ASP A O 1
ATOM 708 N N . ALA A 1 95 ? -1.144 -3.253 17.869 1.00 93.38 95 ALA A N 1
ATOM 709 C CA . ALA A 1 95 ? -1.039 -2.800 16.494 1.00 93.38 95 ALA A CA 1
ATOM 710 C C . ALA A 1 95 ? -0.189 -1.537 16.419 1.00 93.38 95 ALA A C 1
ATOM 712 O O . ALA A 1 95 ? -0.469 -0.527 17.071 1.00 93.38 95 ALA A O 1
ATOM 713 N N . ALA A 1 96 ? 0.780 -1.534 15.508 1.00 93.69 96 ALA A N 1
ATOM 714 C CA . ALA A 1 96 ? 1.396 -0.288 15.100 1.00 93.69 96 ALA A CA 1
ATOM 715 C C . ALA A 1 96 ? 0.357 0.537 14.329 1.00 93.69 96 ALA A C 1
ATOM 717 O O . ALA A 1 96 ? -0.247 0.073 13.359 1.00 93.69 96 ALA A O 1
ATOM 718 N N . MET A 1 97 ? 0.167 1.787 14.743 1.00 90.50 97 MET A N 1
ATOM 719 C CA . MET A 1 97 ? -0.714 2.739 14.073 1.00 90.50 97 MET A CA 1
ATOM 720 C C . MET A 1 97 ? -0.000 4.070 13.867 1.00 90.50 97 MET A C 1
ATOM 722 O O . MET A 1 97 ? 0.787 4.514 14.706 1.00 90.50 97 MET A O 1
ATOM 726 N N . LEU A 1 98 ? -0.288 4.741 12.749 1.00 88.00 98 LEU A N 1
ATOM 727 C CA . LEU A 1 98 ? 0.158 6.118 12.584 1.00 88.00 98 LEU A CA 1
ATOM 728 C C . LEU A 1 98 ? -0.483 7.002 13.653 1.00 88.00 98 LEU A C 1
ATOM 730 O O . LEU A 1 98 ? -1.694 6.963 13.873 1.00 88.00 98 LEU A O 1
ATOM 734 N N . LYS A 1 99 ? 0.324 7.888 14.238 1.00 79.50 99 LYS A N 1
ATOM 735 C CA . LYS A 1 99 ? -0.178 9.034 14.997 1.00 79.50 99 LYS A CA 1
ATOM 736 C C . LYS A 1 99 ? -0.730 10.054 14.008 1.00 79.50 99 LYS A C 1
ATOM 738 O O . LYS A 1 99 ? -0.033 10.960 13.555 1.00 79.50 99 LYS A O 1
ATOM 743 N N . ILE A 1 100 ? -1.969 9.831 13.596 1.00 67.25 100 ILE A N 1
ATOM 744 C CA . ILE A 1 100 ? -2.664 10.684 12.645 1.00 67.25 100 ILE A CA 1
ATOM 745 C C . ILE A 1 100 ? -3.084 11.969 13.371 1.00 67.25 100 ILE A C 1
ATOM 747 O O . ILE A 1 100 ? -3.825 11.923 14.350 1.00 67.25 100 ILE A O 1
ATOM 751 N N . SER A 1 101 ? -2.604 13.125 12.909 1.00 62.19 101 SER A N 1
ATOM 752 C CA . SER A 1 101 ? -3.137 14.413 13.360 1.00 62.19 101 SER A CA 1
ATOM 753 C C . SER A 1 101 ? -4.506 14.658 12.721 1.00 62.19 101 SER A C 1
ATOM 755 O O . SER A 1 101 ? -4.764 14.185 11.618 1.00 62.19 101 SER A O 1
ATOM 757 N N . ALA A 1 102 ? -5.365 15.453 13.365 1.00 51.94 102 ALA A N 1
ATOM 758 C CA . ALA A 1 102 ? -6.743 15.714 12.920 1.00 51.94 102 ALA A CA 1
ATOM 759 C C . ALA A 1 102 ? -6.890 16.236 11.469 1.00 51.94 102 ALA A C 1
ATOM 761 O O . ALA A 1 102 ? -7.995 16.264 10.944 1.00 51.94 102 ALA A O 1
ATOM 762 N N . ARG A 1 103 ? -5.797 16.657 10.815 1.00 50.69 103 ARG A N 1
ATOM 763 C CA . ARG A 1 103 ? -5.785 17.179 9.437 1.00 50.69 103 ARG A CA 1
ATOM 764 C C . ARG A 1 103 ? -5.323 16.179 8.380 1.00 50.69 103 ARG A C 1
ATOM 766 O O . ARG A 1 103 ? -5.398 16.486 7.195 1.00 50.69 103 ARG A O 1
ATOM 773 N N . ARG A 1 104 ? -4.792 15.020 8.770 1.00 64.50 104 ARG A N 1
ATOM 774 C CA . ARG A 1 104 ? -4.322 14.007 7.820 1.00 64.50 104 ARG A CA 1
ATOM 775 C C . ARG A 1 104 ? -5.238 12.803 7.936 1.00 64.50 104 ARG A C 1
ATOM 777 O O . ARG A 1 104 ? -5.563 12.389 9.030 1.00 64.50 104 ARG A O 1
ATOM 784 N N . SER A 1 105 ? -5.678 12.244 6.823 1.00 76.06 105 SER A N 1
ATOM 785 C CA . SER A 1 105 ? -6.475 11.020 6.809 1.00 76.06 105 SER A CA 1
ATOM 786 C C . SER A 1 105 ? -5.820 10.076 5.812 1.00 76.06 105 SER A C 1
ATOM 788 O O . SER A 1 105 ? -5.430 10.503 4.727 1.00 76.06 105 SER A O 1
ATOM 790 N N . ILE A 1 106 ? -5.642 8.814 6.196 1.00 86.75 106 ILE A N 1
ATOM 791 C CA . ILE A 1 106 ? -5.178 7.775 5.271 1.00 86.75 106 ILE A CA 1
ATOM 792 C C . ILE A 1 106 ? -6.420 7.253 4.541 1.00 86.75 106 ILE A C 1
ATOM 794 O O . ILE A 1 106 ? -7.392 6.939 5.234 1.00 86.75 106 ILE A O 1
ATOM 798 N N . PRO A 1 107 ? -6.445 7.169 3.201 1.00 90.12 107 PRO A N 1
ATOM 799 C CA . PRO A 1 107 ? -7.539 6.505 2.477 1.00 90.12 107 PRO A CA 1
ATOM 800 C C . PRO A 1 107 ? -7.719 5.050 2.946 1.00 90.12 107 PRO A C 1
ATOM 802 O O . PRO A 1 107 ? -6.813 4.478 3.552 1.00 90.12 107 PRO A O 1
ATOM 805 N N . ALA A 1 108 ? -8.852 4.425 2.619 1.00 93.19 108 ALA A N 1
ATOM 806 C CA . ALA A 1 108 ? -8.956 2.972 2.714 1.00 93.19 108 ALA A CA 1
ATOM 807 C C . ALA A 1 108 ? -7.917 2.318 1.786 1.00 93.19 108 ALA A C 1
ATOM 809 O O . ALA A 1 108 ? -7.988 2.472 0.571 1.00 93.19 108 ALA A O 1
ATOM 810 N N . LEU A 1 109 ? -6.930 1.631 2.359 1.00 95.38 109 LEU A N 1
ATOM 811 C CA . LEU A 1 109 ? -5.881 0.937 1.614 1.00 95.38 109 LEU A CA 1
ATOM 812 C C . LEU A 1 109 ? -6.432 -0.378 1.059 1.00 95.38 109 LEU A C 1
ATOM 814 O O . LEU A 1 109 ? -7.100 -1.120 1.775 1.00 95.38 109 LEU A O 1
ATOM 818 N N . THR A 1 110 ? -6.128 -0.669 -0.200 1.00 95.31 110 THR A N 1
ATOM 819 C CA . THR A 1 110 ? -6.692 -1.823 -0.928 1.00 95.31 110 THR A CA 1
ATOM 820 C C . THR A 1 110 ? -5.640 -2.660 -1.643 1.00 95.31 110 THR A C 1
ATOM 822 O O . THR A 1 110 ? -5.953 -3.732 -2.154 1.00 95.31 110 THR A O 1
ATOM 825 N N . ASN A 1 111 ? -4.396 -2.178 -1.688 1.00 95.94 111 ASN A N 1
ATOM 826 C CA . ASN A 1 111 ? -3.270 -2.892 -2.264 1.00 95.94 111 ASN A CA 1
ATOM 827 C C . ASN A 1 111 ? -2.112 -2.901 -1.278 1.00 95.94 111 ASN A C 1
ATOM 829 O O . ASN A 1 111 ? -1.755 -1.855 -0.735 1.00 95.94 111 ASN A O 1
ATOM 833 N N . CYS A 1 112 ? -1.498 -4.067 -1.098 1.00 96.62 112 CYS A N 1
ATOM 834 C CA . CYS A 1 112 ? -0.347 -4.256 -0.232 1.00 96.62 112 CYS A CA 1
ATOM 835 C C . CYS A 1 112 ? 0.674 -5.175 -0.904 1.00 96.62 112 CYS A C 1
ATOM 837 O O . CYS A 1 112 ? 0.292 -6.138 -1.570 1.00 96.62 112 CYS A O 1
ATOM 839 N N . VAL A 1 113 ? 1.957 -4.864 -0.734 1.00 96.25 113 VAL A N 1
ATOM 840 C CA . VAL A 1 113 ? 3.079 -5.646 -1.254 1.00 96.25 113 VAL A CA 1
ATOM 841 C C . VAL A 1 113 ? 4.072 -5.987 -0.152 1.00 96.25 113 VAL A C 1
ATOM 843 O O . VAL A 1 113 ? 4.378 -5.149 0.702 1.00 96.25 113 VAL A O 1
ATOM 846 N N . ASP A 1 114 ? 4.573 -7.221 -0.205 1.00 96.06 114 ASP A N 1
ATOM 847 C CA . ASP A 1 114 ? 5.614 -7.740 0.680 1.00 96.06 114 ASP A CA 1
ATOM 848 C C . ASP A 1 114 ? 6.988 -7.235 0.241 1.00 96.06 114 ASP A C 1
ATOM 850 O O . ASP A 1 114 ? 7.432 -7.505 -0.873 1.00 96.06 114 ASP A O 1
ATOM 854 N N . LEU A 1 115 ? 7.657 -6.492 1.122 1.00 95.12 115 LEU A N 1
ATOM 855 C CA . LEU A 1 115 ? 9.000 -5.958 0.888 1.00 95.12 115 LEU A CA 1
ATOM 856 C C . LEU A 1 115 ? 10.096 -6.870 1.469 1.00 95.12 115 LEU A C 1
ATOM 858 O O . LEU A 1 115 ? 11.268 -6.487 1.505 1.00 95.12 115 LEU A O 1
ATOM 862 N N . GLY A 1 116 ? 9.728 -8.044 1.979 1.00 92.69 116 GLY A N 1
ATOM 863 C CA . GLY A 1 116 ? 10.590 -8.974 2.691 1.00 92.69 116 GLY A CA 1
ATOM 864 C C . GLY A 1 116 ? 10.829 -8.582 4.150 1.00 92.69 116 GLY A C 1
ATOM 865 O O . GLY A 1 116 ? 10.691 -7.422 4.553 1.00 92.69 116 GLY A O 1
ATOM 866 N N . GLN A 1 117 ? 11.230 -9.570 4.958 1.00 91.38 117 GLN A N 1
ATOM 867 C CA . GLN A 1 117 ? 11.574 -9.405 6.382 1.00 91.38 117 GLN A CA 1
ATOM 868 C C . GLN A 1 117 ? 10.433 -8.798 7.224 1.00 91.38 117 GLN A C 1
ATOM 870 O O . GLN A 1 117 ? 10.664 -8.049 8.177 1.00 91.38 117 GLN A O 1
ATOM 875 N N . GLY A 1 118 ? 9.183 -9.081 6.843 1.00 93.00 118 GLY A N 1
ATOM 876 C CA . GLY A 1 118 ? 7.984 -8.584 7.518 1.00 93.00 118 GLY A CA 1
ATOM 877 C C . GLY A 1 118 ? 7.672 -7.106 7.256 1.00 93.00 118 GLY A C 1
ATOM 878 O O . GLY A 1 118 ? 6.789 -6.557 7.920 1.00 93.00 118 GLY A O 1
ATOM 879 N N . ARG A 1 119 ? 8.379 -6.452 6.325 1.00 95.19 119 ARG A N 1
ATOM 880 C CA . ARG A 1 119 ? 8.087 -5.090 5.858 1.00 95.19 119 ARG A CA 1
ATOM 881 C C . ARG A 1 119 ? 6.953 -5.122 4.827 1.00 95.19 119 ARG A C 1
ATOM 883 O O . ARG A 1 119 ? 6.883 -6.028 4.003 1.00 95.19 119 ARG A O 1
ATOM 890 N N . LEU A 1 120 ? 6.098 -4.103 4.839 1.00 97.44 120 LEU A N 1
ATOM 891 C CA . LEU A 1 120 ? 4.975 -3.972 3.904 1.00 97.44 120 LEU A CA 1
ATOM 892 C C . LEU A 1 120 ? 4.899 -2.556 3.339 1.00 97.44 120 LEU A C 1
ATOM 894 O O . LEU A 1 120 ? 5.102 -1.585 4.067 1.00 97.44 120 LEU A O 1
ATOM 898 N N . ALA A 1 121 ? 4.505 -2.427 2.076 1.00 97.38 121 ALA A N 1
ATOM 899 C CA . ALA A 1 121 ? 4.010 -1.166 1.529 1.00 97.38 121 ALA A CA 1
ATOM 900 C C . ALA A 1 121 ? 2.565 -1.317 1.068 1.00 97.38 121 ALA A C 1
ATOM 902 O O . ALA A 1 121 ? 2.177 -2.372 0.576 1.00 97.38 121 ALA A O 1
ATOM 903 N N . ALA A 1 122 ? 1.765 -0.266 1.216 1.00 96.88 122 ALA A N 1
ATOM 904 C CA . ALA A 1 122 ? 0.378 -0.272 0.784 1.00 96.88 122 ALA A CA 1
ATOM 905 C C . ALA A 1 122 ? -0.097 1.083 0.284 1.00 96.88 122 ALA A C 1
ATOM 907 O O . ALA A 1 122 ? 0.315 2.134 0.777 1.00 96.88 122 ALA A O 1
ATOM 908 N N . CYS A 1 123 ? -1.021 1.050 -0.665 1.00 95.62 123 CYS A N 1
ATOM 909 C CA . CYS A 1 123 ? -1.732 2.225 -1.139 1.00 95.62 123 CYS A CA 1
ATOM 910 C C . CYS A 1 123 ? -3.149 1.848 -1.586 1.00 95.62 123 CYS A C 1
ATOM 912 O O . CYS A 1 123 ? -3.538 0.677 -1.626 1.00 95.62 123 CYS A O 1
ATOM 914 N N . ASN A 1 124 ? -3.930 2.868 -1.915 1.00 95.19 124 ASN A N 1
ATOM 915 C CA . ASN A 1 124 ? -5.149 2.709 -2.693 1.00 95.19 124 ASN A CA 1
ATOM 916 C C . ASN A 1 124 ? -4.898 3.236 -4.106 1.00 95.19 124 ASN A C 1
ATOM 918 O O . ASN A 1 124 ? -4.262 4.284 -4.254 1.00 95.19 124 ASN A O 1
ATOM 922 N N . VAL A 1 125 ? -5.430 2.557 -5.121 1.00 94.00 125 VAL A N 1
ATOM 923 C CA . VAL A 1 125 ? -5.492 3.130 -6.472 1.00 94.00 125 VAL A CA 1
ATOM 924 C C . VAL A 1 125 ? -6.367 4.383 -6.421 1.00 94.00 125 VAL A C 1
ATOM 926 O O . VAL A 1 125 ? -7.381 4.410 -5.725 1.00 94.00 125 VAL A O 1
ATOM 929 N N . GLY A 1 126 ? -5.939 5.451 -7.088 1.00 93.88 126 GLY A N 1
ATOM 930 C CA . GLY A 1 126 ? -6.583 6.760 -6.995 1.00 93.88 126 GLY A CA 1
ATOM 931 C C . GLY A 1 126 ? -6.270 7.523 -5.705 1.00 93.88 126 GLY A C 1
ATOM 932 O O . GLY A 1 126 ? -6.858 8.574 -5.463 1.00 93.88 126 GLY A O 1
ATOM 933 N N . SER A 1 127 ? -5.311 7.064 -4.890 1.00 94.00 127 SER A N 1
ATOM 934 C CA . SER A 1 127 ? -4.764 7.855 -3.784 1.00 94.00 127 SER A CA 1
ATOM 935 C C . SER A 1 127 ? -3.291 8.199 -3.968 1.00 94.00 127 SER A C 1
ATOM 937 O O . SER A 1 127 ? -2.508 7.431 -4.516 1.00 94.00 127 SER A O 1
ATOM 939 N N . ASP A 1 128 ? -2.904 9.356 -3.440 1.00 94.56 128 ASP A N 1
ATOM 940 C CA . ASP A 1 128 ? -1.536 9.864 -3.408 1.00 94.56 128 ASP A CA 1
ATOM 941 C C . ASP A 1 128 ? -0.795 9.545 -2.095 1.00 94.56 128 ASP A C 1
ATOM 943 O O . ASP A 1 128 ? 0.169 10.218 -1.727 1.00 94.56 128 ASP A O 1
ATOM 947 N N . VAL A 1 129 ? -1.239 8.521 -1.364 1.00 94.44 129 VAL A N 1
ATOM 948 C CA . VAL A 1 129 ? -0.607 8.079 -0.117 1.00 94.44 129 VAL A CA 1
ATOM 949 C C . VAL A 1 129 ? -0.045 6.673 -0.278 1.00 94.44 129 VAL A C 1
ATOM 951 O O . VAL A 1 129 ? -0.785 5.720 -0.515 1.00 94.44 129 VAL A O 1
ATOM 954 N N . LEU A 1 130 ? 1.263 6.546 -0.053 1.00 95.88 130 LEU A N 1
ATOM 955 C CA . LEU A 1 130 ? 1.944 5.272 0.156 1.00 95.88 130 LEU A CA 1
ATOM 956 C C . LEU A 1 130 ? 2.230 5.105 1.652 1.00 95.88 130 LEU A C 1
ATOM 958 O O . LEU A 1 130 ? 2.961 5.905 2.242 1.00 95.88 130 LEU A O 1
ATOM 962 N N . LEU A 1 131 ? 1.650 4.082 2.273 1.00 95.94 131 LEU A N 1
ATOM 963 C CA . LEU A 1 131 ? 1.957 3.673 3.639 1.00 95.94 131 LEU A CA 1
ATOM 964 C C . LEU A 1 131 ? 3.071 2.632 3.615 1.00 95.94 131 LEU A C 1
ATOM 966 O O . LEU A 1 131 ? 2.994 1.655 2.880 1.00 95.94 131 LEU A O 1
ATOM 970 N N . HIS A 1 132 ? 4.085 2.829 4.445 1.00 95.75 132 HIS A N 1
ATOM 971 C CA . HIS A 1 132 ? 5.213 1.927 4.582 1.00 95.75 132 HIS A CA 1
ATOM 972 C C . HIS A 1 132 ? 5.319 1.466 6.037 1.00 95.75 132 HIS A C 1
ATOM 974 O O . HIS A 1 132 ? 5.437 2.296 6.943 1.00 95.75 132 HIS A O 1
ATOM 980 N N . PHE A 1 133 ? 5.268 0.153 6.245 1.00 95.81 133 PHE A N 1
ATOM 981 C CA . PHE A 1 133 ? 5.474 -0.510 7.523 1.00 95.81 133 PHE A CA 1
ATOM 982 C C . PHE A 1 133 ? 6.839 -1.200 7.586 1.00 95.81 133 PHE A C 1
ATOM 984 O O . PHE A 1 133 ? 7.174 -2.027 6.738 1.00 95.81 133 PHE A O 1
ATOM 991 N N . ARG A 1 134 ? 7.606 -0.869 8.623 1.00 93.75 134 ARG A N 1
ATOM 992 C CA . ARG A 1 134 ? 8.953 -1.356 8.917 1.00 93.75 134 ARG A CA 1
ATOM 993 C C . ARG A 1 134 ? 9.004 -1.760 10.389 1.00 93.75 134 ARG A C 1
ATOM 995 O O . ARG A 1 134 ? 9.245 -0.901 11.236 1.00 93.75 134 ARG A O 1
ATOM 1002 N N . PRO A 1 135 ? 8.774 -3.040 10.719 1.00 91.75 135 PRO A N 1
ATOM 1003 C CA . PRO A 1 135 ? 8.604 -3.467 12.109 1.00 91.75 135 PRO A CA 1
ATOM 1004 C C . PRO A 1 135 ? 9.846 -3.232 12.974 1.00 91.75 135 PRO A C 1
ATOM 1006 O O . PRO A 1 135 ? 9.730 -3.040 14.178 1.00 91.75 135 PRO A O 1
ATOM 1009 N N . ASN A 1 136 ? 11.026 -3.216 12.354 1.00 89.44 136 ASN A N 1
ATOM 1010 C CA . ASN A 1 136 ? 12.301 -3.066 13.044 1.00 89.44 136 ASN A CA 1
ATOM 1011 C C . ASN A 1 136 ? 12.773 -1.599 13.146 1.00 89.44 136 ASN A C 1
ATOM 1013 O O . ASN A 1 136 ? 13.850 -1.369 13.688 1.00 89.44 136 ASN A O 1
ATOM 1017 N N . ASP A 1 137 ? 12.027 -0.608 12.626 1.00 89.69 137 ASP A N 1
ATOM 1018 C CA . ASP A 1 137 ? 12.371 0.811 12.818 1.00 89.69 137 ASP A CA 1
ATOM 1019 C C . ASP A 1 137 ? 11.895 1.264 14.212 1.00 89.69 137 ASP A C 1
ATOM 1021 O O . ASP A 1 137 ? 10.689 1.432 14.421 1.00 89.69 137 ASP A O 1
ATOM 1025 N N . PRO A 1 138 ? 12.812 1.509 15.170 1.00 81.50 138 PRO A N 1
ATOM 1026 C CA . PRO A 1 138 ? 12.446 1.792 16.555 1.00 81.50 138 PRO A CA 1
ATOM 1027 C C . PRO A 1 138 ? 11.835 3.187 16.743 1.00 81.50 138 PRO A C 1
ATOM 1029 O O . PRO A 1 138 ? 11.289 3.481 17.803 1.00 81.50 138 PRO A O 1
ATOM 1032 N N . ARG A 1 139 ? 11.950 4.082 15.751 1.00 84.38 139 ARG A N 1
ATOM 1033 C CA . ARG A 1 139 ? 11.444 5.460 15.844 1.00 84.38 139 ARG A CA 1
ATOM 1034 C C . ARG A 1 139 ? 10.043 5.587 15.270 1.00 84.38 139 ARG A C 1
ATOM 1036 O O . ARG A 1 139 ? 9.205 6.277 15.844 1.00 84.38 139 ARG A O 1
ATOM 1043 N N . SER A 1 140 ? 9.815 4.996 14.099 1.00 87.56 140 SER A N 1
ATOM 1044 C CA . SER A 1 140 ? 8.550 5.128 13.375 1.00 87.56 140 SER A CA 1
ATOM 1045 C C . SER A 1 140 ? 8.332 3.902 12.489 1.00 87.56 140 SER A C 1
ATOM 1047 O O . SER A 1 140 ? 8.672 3.942 11.298 1.00 87.56 140 SER A O 1
ATOM 1049 N N . PRO A 1 141 ? 7.742 2.822 13.038 1.00 92.69 141 PRO A N 1
ATOM 1050 C CA . PRO A 1 141 ? 7.498 1.606 12.275 1.00 92.69 141 PRO A CA 1
ATOM 1051 C C . PRO A 1 141 ? 6.495 1.833 11.145 1.00 92.69 141 PRO A C 1
ATOM 1053 O O . PRO A 1 141 ? 6.540 1.138 10.143 1.00 92.69 141 PRO A O 1
ATOM 1056 N N . LEU A 1 142 ? 5.628 2.844 11.241 1.00 94.06 142 LEU A N 1
ATOM 1057 C CA . LEU A 1 142 ? 4.784 3.292 10.136 1.00 94.06 142 LEU A CA 1
ATOM 1058 C C . LEU A 1 142 ? 5.218 4.667 9.643 1.00 94.06 142 LEU A C 1
ATOM 1060 O O . LEU A 1 142 ? 5.501 5.566 10.436 1.00 94.06 142 LEU A O 1
ATOM 1064 N N . LYS A 1 143 ? 5.223 4.854 8.324 1.00 92.75 143 LYS A N 1
ATOM 1065 C CA . LYS A 1 143 ? 5.502 6.140 7.684 1.00 92.75 143 LYS A CA 1
ATOM 1066 C C . LYS A 1 143 ? 4.655 6.299 6.431 1.00 92.75 143 LYS A C 1
ATOM 1068 O O . LYS A 1 143 ? 4.483 5.352 5.674 1.00 92.75 143 LYS A O 1
ATOM 1073 N N . THR A 1 144 ? 4.151 7.508 6.202 1.00 93.25 144 THR A N 1
ATOM 1074 C CA . THR A 1 144 ? 3.494 7.857 4.938 1.00 93.25 144 THR A CA 1
ATOM 1075 C C . THR A 1 144 ? 4.430 8.646 4.044 1.00 93.25 144 THR A C 1
ATOM 1077 O O . THR A 1 144 ? 5.136 9.547 4.503 1.00 93.25 144 THR A O 1
ATOM 1080 N N . THR A 1 145 ? 4.377 8.331 2.758 1.00 92.75 145 THR A N 1
ATOM 1081 C CA . THR A 1 145 ? 4.977 9.117 1.687 1.00 92.75 145 THR A CA 1
ATOM 1082 C C . THR A 1 145 ? 3.846 9.683 0.835 1.00 92.75 145 THR A C 1
ATOM 1084 O O . THR A 1 145 ? 2.946 8.952 0.421 1.00 92.75 145 THR A O 1
ATOM 1087 N N . LYS A 1 146 ? 3.869 11.003 0.618 1.00 93.69 146 LYS A N 1
ATOM 1088 C CA . LYS A 1 146 ? 2.971 11.676 -0.322 1.00 93.69 146 LYS A CA 1
ATOM 1089 C C . LYS A 1 146 ? 3.523 11.451 -1.728 1.00 93.69 146 LYS A C 1
ATOM 1091 O O . LYS A 1 146 ? 4.681 11.777 -1.978 1.00 93.69 146 LYS A O 1
ATOM 1096 N N . LEU A 1 147 ? 2.713 10.884 -2.605 1.00 94.25 147 LEU A N 1
ATOM 1097 C CA . LEU A 1 147 ? 3.014 10.733 -4.021 1.00 94.25 147 LEU A CA 1
ATOM 1098 C C . LEU A 1 147 ? 2.778 12.069 -4.735 1.00 94.25 147 LEU A C 1
ATOM 1100 O O . LEU A 1 147 ? 1.944 12.869 -4.308 1.00 94.25 147 LEU A O 1
ATOM 1104 N N . ALA A 1 148 ? 3.502 12.304 -5.830 1.00 92.62 148 ALA A N 1
ATOM 1105 C CA . ALA A 1 148 ? 3.326 13.507 -6.647 1.00 92.62 148 ALA A CA 1
ATOM 1106 C C . ALA A 1 148 ? 1.945 13.561 -7.329 1.00 92.62 148 ALA A C 1
ATOM 1108 O O . ALA A 1 148 ? 1.431 14.636 -7.617 1.00 92.62 148 ALA A O 1
ATOM 1109 N N . SER A 1 149 ? 1.348 12.394 -7.568 1.00 93.88 149 SER A N 1
ATOM 1110 C CA . SER A 1 149 ? 0.027 12.195 -8.157 1.00 93.88 149 SER A CA 1
ATOM 1111 C C . SER A 1 149 ? -0.541 10.864 -7.642 1.00 93.88 149 SER A C 1
ATOM 1113 O O . SER A 1 149 ? 0.251 10.008 -7.222 1.00 93.88 149 SER A O 1
ATOM 1115 N N . PRO A 1 150 ? -1.872 10.667 -7.626 1.00 95.44 150 PRO A N 1
ATOM 1116 C CA . PRO A 1 150 ? -2.455 9.406 -7.201 1.00 95.44 150 PRO A CA 1
ATOM 1117 C C . PRO A 1 150 ? -1.912 8.194 -7.962 1.00 95.44 150 PRO A C 1
ATOM 1119 O O . PRO A 1 150 ? -1.628 8.272 -9.158 1.00 95.44 150 PRO A O 1
ATOM 1122 N N . ALA A 1 151 ? -1.782 7.061 -7.272 1.00 95.62 151 ALA A N 1
ATOM 1123 C CA . ALA A 1 151 ? -1.360 5.807 -7.884 1.00 95.62 151 ALA A CA 1
ATOM 1124 C C . ALA A 1 151 ? -2.384 5.351 -8.935 1.00 95.62 151 ALA A C 1
ATOM 1126 O O . ALA A 1 151 ? -3.584 5.326 -8.658 1.00 95.62 151 ALA A O 1
ATOM 1127 N N . SER A 1 152 ? -1.924 4.974 -10.126 1.00 94.31 152 SER A N 1
ATOM 1128 C CA . SER A 1 152 ? -2.791 4.479 -11.208 1.00 94.31 152 SER A CA 1
ATOM 1129 C C . SER A 1 152 ? -3.104 2.988 -11.079 1.00 94.31 152 SER A C 1
ATOM 1131 O O . SER A 1 152 ? -4.158 2.539 -11.515 1.00 94.31 152 SER A O 1
ATOM 1133 N N . CYS A 1 153 ? -2.225 2.218 -10.438 1.00 93.81 153 CYS A N 1
ATOM 1134 C CA . CYS A 1 153 ? -2.393 0.784 -10.221 1.00 93.81 153 CYS A CA 1
ATOM 1135 C C . CYS A 1 153 ? -1.722 0.333 -8.914 1.00 93.81 153 CYS A C 1
ATOM 1137 O O . CYS A 1 153 ? -1.071 1.126 -8.229 1.00 93.81 153 CYS A O 1
ATOM 1139 N N . SER A 1 154 ? -1.885 -0.946 -8.559 1.00 92.75 154 SER A N 1
ATOM 1140 C CA . SER A 1 154 ? -1.206 -1.557 -7.412 1.00 92.75 154 SER A CA 1
ATOM 1141 C C . SER A 1 154 ? 0.317 -1.366 -7.515 1.00 92.75 154 SER A C 1
ATOM 1143 O O . SER A 1 154 ? 0.871 -1.519 -8.607 1.00 92.75 154 SER A O 1
ATOM 1145 N N . PRO A 1 155 ? 1.015 -1.068 -6.405 1.00 94.75 155 PRO A N 1
ATOM 1146 C CA . PRO A 1 155 ? 2.465 -0.984 -6.417 1.00 94.75 155 PRO A CA 1
ATOM 1147 C C . PRO A 1 155 ? 3.052 -2.382 -6.633 1.00 94.75 155 PRO A C 1
ATOM 1149 O O . PRO A 1 155 ? 2.385 -3.387 -6.380 1.00 94.75 155 PRO A O 1
ATOM 1152 N N . CYS A 1 156 ? 4.309 -2.456 -7.058 1.00 95.00 156 CYS A N 1
ATOM 1153 C CA . CYS A 1 156 ? 5.042 -3.718 -7.134 1.00 95.00 156 CYS A CA 1
ATOM 1154 C C . CYS A 1 156 ? 6.438 -3.579 -6.522 1.00 95.00 156 CYS A C 1
ATOM 1156 O O . CYS A 1 156 ? 6.931 -2.470 -6.300 1.00 95.00 156 CYS A O 1
ATOM 1158 N N . VAL A 1 157 ? 7.081 -4.713 -6.254 1.00 95.06 157 VAL A N 1
ATOM 1159 C CA . VAL A 1 157 ? 8.442 -4.760 -5.711 1.00 95.06 157 VAL A CA 1
ATOM 1160 C C . VAL A 1 157 ? 9.412 -5.123 -6.817 1.00 95.06 157 VAL A C 1
ATOM 1162 O O . VAL A 1 157 ? 9.187 -6.086 -7.541 1.00 95.06 157 VAL A O 1
ATOM 1165 N N . TRP A 1 158 ? 10.496 -4.362 -6.939 1.00 94.94 158 TRP A N 1
ATOM 1166 C CA . TRP A 1 158 ? 11.570 -4.620 -7.892 1.00 94.94 158 TRP A CA 1
ATOM 1167 C C . TRP A 1 158 ? 12.925 -4.540 -7.183 1.00 94.94 158 TRP A C 1
ATOM 1169 O O . 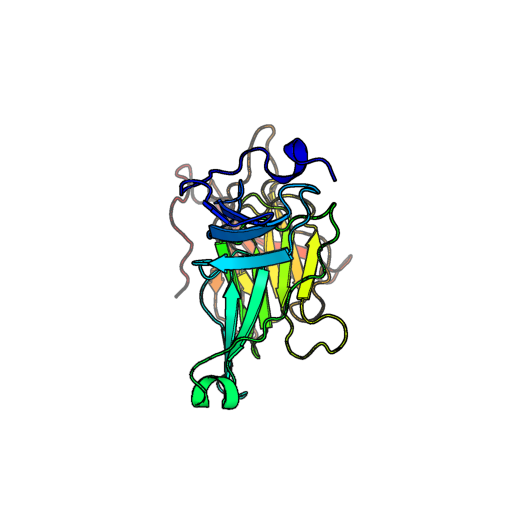TRP A 1 158 ? 13.513 -3.467 -7.025 1.00 94.94 158 TRP A O 1
ATOM 1179 N N . GLY A 1 159 ? 13.396 -5.687 -6.688 1.00 92.06 159 GLY A N 1
ATOM 1180 C CA . GLY A 1 159 ? 14.541 -5.745 -5.776 1.00 92.06 159 GLY A CA 1
ATOM 1181 C C . GLY A 1 159 ? 14.255 -4.969 -4.485 1.00 92.06 159 GLY A C 1
ATOM 1182 O O . GLY A 1 159 ? 13.203 -5.134 -3.881 1.00 92.06 159 GLY A O 1
ATOM 1183 N N . GLU A 1 160 ? 15.157 -4.066 -4.094 1.00 92.62 160 GLU A N 1
ATOM 1184 C CA . GLU A 1 160 ? 15.005 -3.209 -2.900 1.00 92.62 160 GLU A CA 1
ATOM 1185 C C . GLU A 1 160 ? 14.182 -1.931 -3.157 1.00 92.62 160 GLU A C 1
ATOM 1187 O O . GLU A 1 160 ? 14.390 -0.887 -2.525 1.00 92.62 160 GLU A O 1
ATOM 1192 N N . LEU A 1 161 ? 13.284 -1.968 -4.141 1.00 95.31 161 LEU A N 1
ATOM 1193 C CA . LEU A 1 161 ? 12.505 -0.815 -4.572 1.00 95.31 161 LEU A CA 1
ATOM 1194 C C . LEU A 1 161 ? 11.016 -1.135 -4.639 1.00 95.31 161 LEU A C 1
ATOM 1196 O O . LEU A 1 161 ? 10.608 -2.237 -4.992 1.00 95.31 161 LEU A O 1
ATOM 1200 N N . ILE A 1 162 ? 10.219 -0.114 -4.358 1.00 97.19 162 ILE A N 1
ATOM 1201 C CA . ILE A 1 162 ? 8.780 -0.069 -4.571 1.00 97.19 162 ILE A CA 1
ATOM 1202 C C . ILE A 1 162 ? 8.554 0.749 -5.837 1.00 97.19 162 ILE A C 1
ATOM 1204 O O . ILE A 1 162 ? 8.965 1.911 -5.904 1.00 97.19 162 ILE A O 1
ATOM 1208 N N . VAL A 1 163 ? 7.903 0.153 -6.827 1.00 97.50 163 VAL A N 1
ATOM 1209 C CA . VAL A 1 163 ? 7.503 0.822 -8.065 1.00 97.50 163 VAL A CA 1
ATOM 1210 C C . VAL A 1 163 ? 6.073 1.315 -7.901 1.00 97.50 163 VAL A C 1
ATOM 1212 O O . VAL A 1 163 ? 5.185 0.539 -7.543 1.00 97.50 163 VAL A O 1
ATOM 1215 N N . VAL A 1 164 ? 5.849 2.603 -8.159 1.00 97.44 164 VAL A N 1
ATOM 1216 C CA . VAL A 1 164 ? 4.526 3.231 -8.056 1.00 97.44 164 VAL A CA 1
ATOM 1217 C C . VAL A 1 164 ? 4.236 4.035 -9.324 1.00 97.44 164 VAL A C 1
ATOM 1219 O O . VAL A 1 164 ? 4.701 5.172 -9.451 1.00 97.44 164 VAL A O 1
ATOM 1222 N N . PRO A 1 165 ? 3.479 3.458 -10.269 1.00 96.38 165 PRO A N 1
ATOM 1223 C CA . PRO A 1 165 ? 2.905 4.201 -11.384 1.00 96.38 165 PRO A CA 1
ATOM 1224 C C . PRO A 1 165 ? 1.798 5.153 -10.906 1.00 96.38 165 PRO A C 1
ATOM 1226 O O . PRO A 1 165 ? 1.041 4.825 -9.986 1.00 96.38 165 PRO A O 1
ATOM 1229 N N . THR A 1 166 ? 1.705 6.340 -11.506 1.00 95.19 166 THR A N 1
ATOM 1230 C CA . THR A 1 166 ? 0.733 7.385 -11.151 1.00 95.19 166 THR A CA 1
ATOM 1231 C C . THR A 1 166 ? -0.166 7.763 -12.325 1.00 95.19 166 THR A C 1
ATOM 1233 O O . THR A 1 166 ? 0.169 7.544 -13.489 1.00 95.19 166 THR A O 1
ATOM 1236 N N . GLN A 1 167 ? -1.314 8.370 -12.020 1.00 92.19 167 GLN A N 1
ATOM 1237 C CA . GLN A 1 167 ? -2.341 8.740 -13.005 1.00 92.19 167 GLN A CA 1
ATOM 1238 C C . GLN A 1 167 ? -1.880 9.793 -14.025 1.00 92.19 167 GLN A C 1
ATOM 1240 O O . GLN A 1 167 ? -2.434 9.872 -15.115 1.00 92.19 167 GLN A O 1
ATOM 1245 N N . VAL A 1 168 ? -0.840 10.571 -13.708 1.00 90.06 168 VAL A N 1
ATOM 1246 C CA . VAL A 1 168 ? -0.242 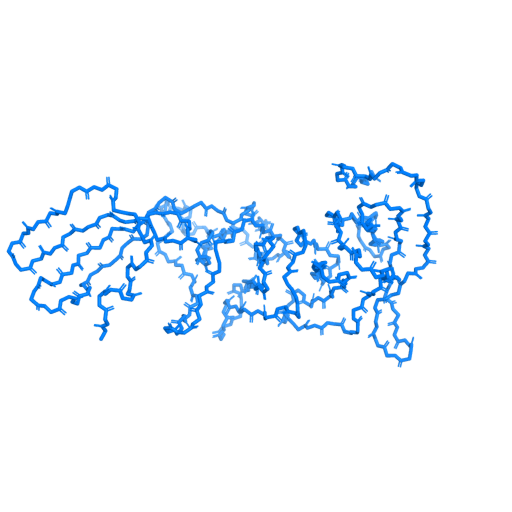11.557 -14.634 1.00 90.06 168 VAL A CA 1
ATOM 1247 C C . VAL A 1 168 ? 0.807 10.951 -15.577 1.00 90.06 168 VAL A C 1
ATOM 1249 O O . VAL A 1 168 ? 1.502 11.681 -16.277 1.00 90.06 168 VAL A O 1
ATOM 1252 N N . GLY A 1 169 ? 0.963 9.625 -15.587 1.00 90.62 169 GLY A N 1
ATOM 1253 C CA . GLY A 1 169 ? 1.875 8.946 -16.509 1.00 90.62 169 GLY A CA 1
ATOM 1254 C C . GLY A 1 169 ? 3.306 8.797 -16.011 1.00 90.62 169 GLY A C 1
ATOM 1255 O O . GLY A 1 169 ? 4.154 8.310 -16.759 1.00 90.62 169 GLY A O 1
ATOM 1256 N N . GLN A 1 170 ? 3.568 9.147 -14.752 1.00 94.56 170 GLN A N 1
ATOM 1257 C CA . GLN A 1 170 ? 4.878 8.976 -14.135 1.00 94.56 170 GLN A CA 1
ATOM 1258 C C . GLN A 1 170 ? 4.999 7.616 -13.452 1.00 94.56 170 GLN A C 1
ATOM 1260 O O . GLN A 1 170 ? 4.041 7.097 -12.882 1.00 94.56 170 GLN A O 1
ATOM 1265 N N . VAL A 1 171 ? 6.210 7.071 -13.438 1.00 97.06 171 VAL A N 1
ATOM 1266 C CA . VAL A 1 171 ? 6.565 5.873 -12.675 1.00 97.06 171 VAL A CA 1
ATOM 1267 C C . VAL A 1 171 ? 7.662 6.241 -11.689 1.00 97.06 171 VAL A C 1
ATOM 1269 O O . VAL A 1 171 ? 8.776 6.592 -12.080 1.00 97.06 171 VAL A O 1
ATOM 1272 N N . PHE A 1 172 ? 7.341 6.170 -10.399 1.00 97.31 172 PHE A N 1
ATOM 1273 C CA . PHE A 1 172 ? 8.268 6.486 -9.317 1.00 97.31 172 PHE A CA 1
ATOM 1274 C C . PHE A 1 172 ? 8.893 5.224 -8.730 1.00 97.31 172 PHE A C 1
ATOM 1276 O O . PHE A 1 172 ? 8.239 4.188 -8.602 1.00 97.31 172 PHE A O 1
ATOM 1283 N N . LEU A 1 173 ? 10.147 5.351 -8.295 1.00 97.19 173 LEU A N 1
ATOM 1284 C CA . LEU A 1 173 ? 10.815 4.367 -7.452 1.00 97.19 173 LEU A CA 1
ATOM 1285 C C . LEU A 1 173 ? 10.939 4.908 -6.036 1.00 97.19 173 LEU A C 1
ATOM 1287 O O . LEU A 1 173 ? 11.404 6.029 -5.835 1.00 97.19 173 LEU A O 1
ATOM 1291 N N . PHE A 1 174 ? 10.611 4.084 -5.050 1.00 97.06 174 PHE A N 1
ATOM 1292 C CA . PHE A 1 174 ? 10.892 4.354 -3.646 1.00 97.06 174 PHE A CA 1
ATOM 1293 C C . PHE A 1 174 ? 11.768 3.251 -3.078 1.00 97.06 174 PHE A C 1
ATOM 1295 O O . PHE A 1 174 ? 11.580 2.081 -3.377 1.00 97.06 174 PHE A O 1
ATOM 1302 N N . ASN A 1 175 ? 12.729 3.605 -2.239 1.00 95.06 175 ASN A N 1
ATOM 1303 C CA . ASN A 1 175 ? 13.549 2.627 -1.543 1.00 95.06 175 ASN A CA 1
ATOM 1304 C C . ASN A 1 175 ? 12.710 1.867 -0.497 1.00 95.06 175 ASN A C 1
ATOM 1306 O O . ASN A 1 175 ? 12.065 2.495 0.349 1.00 95.06 175 ASN A O 1
ATOM 1310 N N . SER A 1 176 ? 12.753 0.533 -0.542 1.00 93.69 176 SER A N 1
ATOM 1311 C CA . SER A 1 176 ? 11.974 -0.371 0.321 1.00 93.69 176 SER A CA 1
ATOM 1312 C C . SER A 1 176 ? 12.357 -0.310 1.802 1.00 93.69 176 SER A C 1
ATOM 1314 O O . SER A 1 176 ? 11.620 -0.815 2.633 1.00 93.69 176 SER A O 1
ATOM 1316 N N . GLU A 1 177 ? 13.478 0.318 2.161 1.00 91.12 177 GLU A N 1
ATOM 1317 C CA . GLU A 1 177 ? 13.934 0.439 3.551 1.00 91.12 177 GLU A CA 1
ATOM 1318 C C . GLU A 1 177 ? 13.656 1.830 4.136 1.00 91.12 177 GLU A C 1
ATOM 1320 O O . GLU A 1 177 ? 13.292 1.997 5.297 1.00 91.12 177 GLU A O 1
ATOM 1325 N N . THR A 1 178 ? 13.800 2.877 3.330 1.00 88.69 178 THR A N 1
ATOM 1326 C CA . THR A 1 178 ? 13.726 4.269 3.805 1.00 88.69 178 THR A CA 1
ATOM 1327 C C . THR A 1 178 ? 12.429 4.972 3.405 1.00 88.69 178 THR A C 1
ATOM 1329 O O . THR A 1 178 ? 12.086 6.023 3.967 1.00 88.69 178 THR A O 1
ATOM 1332 N N . GLY A 1 179 ? 11.714 4.429 2.413 1.00 89.38 179 GLY A N 1
ATOM 1333 C CA . GLY A 1 179 ? 10.565 5.062 1.766 1.00 89.38 179 GLY A CA 1
ATOM 1334 C C . GLY A 1 179 ? 10.911 6.345 1.002 1.00 89.38 179 GLY A C 1
ATOM 1335 O O . GLY A 1 179 ? 10.003 7.098 0.653 1.00 89.38 179 GLY A O 1
ATOM 1336 N N . LYS A 1 180 ? 12.203 6.641 0.793 1.00 93.25 180 LYS A N 1
ATOM 1337 C CA . LYS A 1 180 ? 12.655 7.803 0.018 1.00 93.25 180 LYS A CA 1
ATOM 1338 C C . LYS A 1 180 ? 12.518 7.523 -1.471 1.00 93.25 180 LYS A C 1
ATOM 1340 O O . LYS A 1 180 ? 12.797 6.410 -1.909 1.00 93.25 180 LYS A O 1
ATOM 1345 N N . GLN A 1 181 ? 12.133 8.542 -2.232 1.00 95.62 181 GLN A N 1
ATOM 1346 C CA . GLN A 1 181 ? 12.155 8.473 -3.688 1.00 95.62 181 GLN A CA 1
ATOM 1347 C C . GLN A 1 181 ? 13.593 8.254 -4.180 1.00 95.62 181 GLN A C 1
ATOM 1349 O O . GLN A 1 181 ? 14.535 8.848 -3.652 1.00 95.62 181 GLN A O 1
ATOM 1354 N N . MET A 1 182 ? 13.742 7.403 -5.189 1.00 95.19 182 MET A N 1
ATOM 1355 C CA . MET A 1 182 ? 15.011 7.040 -5.801 1.00 95.19 182 MET A CA 1
ATOM 1356 C C . MET A 1 182 ? 15.067 7.587 -7.223 1.00 95.19 182 MET A C 1
ATOM 1358 O O . MET A 1 182 ? 14.463 7.024 -8.132 1.00 95.19 182 MET A O 1
ATOM 1362 N N . GLY A 1 183 ? 15.824 8.669 -7.401 1.00 93.75 183 GLY A N 1
ATOM 1363 C CA . GLY A 1 183 ? 16.036 9.283 -8.706 1.00 93.75 183 GLY A CA 1
ATOM 1364 C C . GLY A 1 183 ? 14.807 9.979 -9.296 1.00 93.75 183 GLY A C 1
ATOM 1365 O O . GLY A 1 183 ? 13.760 10.113 -8.652 1.00 93.75 183 GLY A O 1
ATOM 1366 N N . SER A 1 184 ? 14.960 10.442 -10.534 1.00 95.12 184 SER A N 1
ATOM 1367 C CA . SER A 1 184 ? 13.867 11.022 -11.315 1.00 95.12 184 SER A CA 1
ATOM 1368 C C . SER A 1 184 ? 12.922 9.933 -11.842 1.00 95.12 184 SER A C 1
ATOM 1370 O O . SER A 1 184 ? 13.393 8.858 -12.237 1.00 95.12 184 SER A O 1
ATOM 1372 N N . PRO A 1 185 ? 11.599 10.186 -11.847 1.00 96.44 185 PRO A N 1
ATOM 1373 C CA . PRO A 1 185 ? 10.625 9.232 -12.358 1.00 96.44 185 PRO A CA 1
ATOM 1374 C C . PRO A 1 185 ? 10.769 9.047 -13.870 1.00 96.44 185 PRO A C 1
ATOM 1376 O O . PRO A 1 185 ? 11.226 9.947 -14.575 1.00 96.44 185 PRO A O 1
ATOM 1379 N N . PHE A 1 186 ? 10.316 7.899 -14.366 1.00 96.06 186 PHE A N 1
ATOM 1380 C CA . PHE A 1 186 ? 10.092 7.718 -15.798 1.00 96.06 186 PHE A CA 1
ATOM 1381 C C . PHE A 1 186 ? 8.761 8.350 -16.194 1.00 96.06 186 PHE A C 1
ATOM 1383 O O . PHE A 1 186 ? 7.789 8.259 -15.448 1.00 96.06 186 PHE A O 1
ATOM 1390 N N . GLN A 1 187 ? 8.720 8.962 -17.371 1.00 91.81 187 GLN A N 1
ATOM 1391 C CA . GLN A 1 187 ? 7.525 9.525 -17.979 1.00 91.81 187 GLN A CA 1
ATOM 1392 C C . GLN A 1 187 ? 7.545 9.128 -19.452 1.00 91.81 187 GLN A C 1
ATOM 1394 O O . GLN A 1 187 ? 8.474 9.490 -20.172 1.00 91.81 187 GLN A O 1
ATOM 1399 N N . HIS A 1 188 ? 6.532 8.390 -19.893 1.00 87.31 188 HIS A N 1
ATOM 1400 C CA . HIS A 1 188 ? 6.346 8.136 -21.320 1.00 87.31 188 HIS A CA 1
ATOM 1401 C C . HIS A 1 188 ? 5.840 9.408 -22.026 1.00 87.31 188 HIS A C 1
ATOM 1403 O O . HIS A 1 188 ? 5.290 10.297 -21.355 1.00 87.31 188 HIS A O 1
ATOM 1409 N N . PRO A 1 189 ? 6.006 9.513 -23.357 1.00 83.88 189 PRO A N 1
ATOM 1410 C CA . PRO A 1 189 ? 5.465 10.624 -24.129 1.00 83.88 189 PRO A CA 1
ATOM 1411 C C . PRO A 1 189 ? 3.963 10.795 -23.881 1.00 83.88 189 PRO A C 1
ATOM 1413 O O . PRO A 1 189 ? 3.173 9.894 -24.148 1.00 83.88 189 PRO A O 1
ATOM 1416 N N . LEU A 1 190 ? 3.572 11.960 -23.363 1.00 80.81 190 LEU A N 1
ATOM 1417 C CA . LEU A 1 190 ? 2.169 12.292 -23.141 1.00 80.81 190 LEU A CA 1
ATOM 1418 C C . LEU A 1 190 ? 1.582 12.923 -24.397 1.00 80.81 190 LEU A C 1
ATOM 1420 O O . LEU A 1 190 ? 2.138 13.878 -24.943 1.00 80.81 190 LEU A O 1
ATOM 1424 N N . THR A 1 191 ? 0.415 12.444 -24.809 1.00 75.00 191 THR A N 1
ATOM 1425 C CA . THR A 1 191 ? -0.426 13.165 -25.763 1.00 75.00 191 THR A CA 1
ATOM 1426 C C . THR A 1 191 ? -1.390 14.092 -25.017 1.00 75.00 191 THR A C 1
ATOM 1428 O O . THR A 1 191 ? -1.859 13.751 -23.929 1.00 75.00 191 THR A O 1
ATOM 1431 N N . PRO A 1 192 ? -1.711 15.284 -25.548 1.00 74.50 192 PRO A N 1
ATOM 1432 C CA . PRO A 1 192 ? -2.743 16.125 -24.951 1.00 74.50 192 PRO A CA 1
ATOM 1433 C C . PRO A 1 192 ? -4.050 15.342 -24.768 1.00 74.50 192 PRO A C 1
ATOM 1435 O O . PRO A 1 192 ? -4.471 14.623 -25.672 1.00 74.50 192 PRO A O 1
ATOM 1438 N N . ASN A 1 193 ? -4.686 15.494 -23.604 1.00 68.88 193 ASN A N 1
ATOM 1439 C CA . ASN A 1 193 ? -5.924 14.807 -23.213 1.00 68.88 193 ASN A CA 1
ATOM 1440 C C . ASN A 1 193 ? -5.851 13.269 -23.124 1.00 68.88 193 ASN A C 1
ATOM 1442 O O . ASN A 1 193 ? -6.900 12.629 -23.077 1.00 68.88 193 ASN A O 1
ATOM 1446 N N . SER A 1 194 ? -4.661 12.657 -23.067 1.00 70.19 194 SER A N 1
ATOM 1447 C CA . SER A 1 194 ? -4.548 11.232 -22.731 1.00 70.19 194 SER A CA 1
ATOM 1448 C C . SER A 1 194 ? -4.307 11.030 -21.239 1.00 70.19 194 SER A C 1
ATOM 1450 O O . SER A 1 194 ? -3.322 11.534 -20.698 1.00 70.19 194 SER A O 1
ATOM 1452 N N . GLU A 1 195 ? -5.166 10.247 -20.592 1.00 69.50 195 GLU A N 1
ATOM 1453 C CA . GLU A 1 195 ? -4.888 9.689 -19.269 1.00 69.50 195 GLU A CA 1
ATOM 1454 C C . GLU A 1 195 ? -3.994 8.455 -19.395 1.00 69.50 195 GLU A C 1
ATOM 1456 O O . GLU A 1 195 ? -4.107 7.674 -20.340 1.00 69.50 195 GLU A O 1
ATOM 1461 N N . SER A 1 196 ? -3.095 8.272 -18.432 1.00 78.81 196 SER A N 1
ATOM 1462 C CA . SER A 1 196 ? -2.206 7.114 -18.405 1.00 78.81 196 SER A CA 1
ATOM 1463 C C . SER A 1 196 ? -2.835 6.001 -17.585 1.00 78.81 196 SER A C 1
ATOM 1465 O O . SER A 1 196 ? -2.930 6.097 -16.360 1.00 78.81 196 SER A O 1
ATOM 1467 N N . ASN A 1 197 ? -3.235 4.923 -18.252 1.00 85.38 197 ASN A N 1
ATOM 1468 C CA . ASN A 1 197 ? -3.846 3.771 -17.605 1.00 85.38 197 ASN A CA 1
ATOM 1469 C C . ASN A 1 197 ? -2.811 2.670 -17.367 1.00 85.38 197 ASN A C 1
ATOM 1471 O O . ASN A 1 197 ? -2.938 1.560 -17.882 1.00 85.38 197 ASN A O 1
ATOM 1475 N N . TRP A 1 198 ? -1.761 2.989 -16.602 1.00 92.50 198 TRP A N 1
ATOM 1476 C CA . TRP A 1 198 ? -0.721 2.007 -16.303 1.00 92.50 198 TRP A CA 1
ATOM 1477 C C . TRP A 1 198 ? -1.335 0.711 -15.783 1.00 92.50 198 TRP A C 1
ATOM 1479 O O . TRP A 1 198 ? -2.057 0.703 -14.783 1.00 92.50 198 TRP A O 1
ATOM 1489 N N . LEU A 1 199 ? -0.988 -0.395 -16.429 1.00 92.38 199 LEU A N 1
ATOM 1490 C CA . LEU A 1 199 ? -1.292 -1.710 -15.891 1.00 92.38 199 LEU A CA 1
ATOM 1491 C C . LEU A 1 199 ? -0.326 -2.045 -14.747 1.00 92.38 199 LEU A C 1
ATOM 1493 O O . LEU A 1 199 ? 0.801 -1.537 -14.736 1.00 92.38 199 LEU A O 1
ATOM 1497 N N . PRO A 1 200 ? -0.725 -2.923 -13.801 1.00 92.12 200 PRO A N 1
ATOM 1498 C CA . PRO A 1 200 ? 0.179 -3.416 -12.769 1.00 92.12 200 PRO A CA 1
ATOM 1499 C C . PRO A 1 200 ? 1.501 -3.904 -13.386 1.00 92.12 200 PRO A C 1
ATOM 1501 O O . PRO A 1 200 ? 1.452 -4.740 -14.298 1.00 92.12 200 PRO A O 1
ATOM 1504 N N . PRO A 1 201 ? 2.663 -3.399 -12.928 1.00 94.00 201 PRO A N 1
ATOM 1505 C CA . PRO A 1 201 ? 3.942 -3.770 -13.516 1.00 94.00 201 PRO A CA 1
ATOM 1506 C C . PRO A 1 201 ? 4.250 -5.257 -13.330 1.00 94.00 201 PRO A C 1
ATOM 1508 O O . PRO A 1 201 ? 3.861 -5.870 -12.333 1.00 94.00 201 PRO A O 1
ATOM 1511 N N . ALA A 1 202 ? 5.019 -5.810 -14.262 1.00 93.06 202 ALA A N 1
ATOM 1512 C CA . ALA A 1 202 ? 5.525 -7.174 -14.209 1.00 93.06 202 ALA A CA 1
ATOM 1513 C C . ALA A 1 202 ? 7.044 -7.183 -13.996 1.00 93.06 202 ALA A C 1
ATOM 1515 O O . ALA A 1 202 ? 7.765 -6.349 -14.545 1.00 93.06 202 ALA A O 1
ATOM 1516 N N . ILE A 1 203 ? 7.536 -8.147 -13.212 1.00 93.25 203 ILE A N 1
ATOM 1517 C CA . ILE A 1 203 ? 8.969 -8.337 -12.954 1.00 93.25 203 ILE A CA 1
ATOM 1518 C C . ILE A 1 203 ? 9.436 -9.610 -13.644 1.00 93.25 203 ILE A C 1
ATOM 1520 O O . ILE A 1 203 ? 9.165 -10.712 -13.170 1.00 93.25 203 ILE A O 1
ATOM 1524 N N . TYR A 1 204 ? 10.139 -9.462 -14.761 1.00 90.06 204 TYR A N 1
ATOM 1525 C CA . TYR A 1 204 ? 10.717 -10.594 -15.478 1.00 90.06 204 TYR A CA 1
ATOM 1526 C C . TYR A 1 204 ? 12.062 -10.985 -14.858 1.00 90.06 204 TYR A C 1
ATOM 1528 O O . TYR A 1 204 ? 12.859 -10.112 -14.510 1.00 90.06 204 TYR A O 1
ATOM 1536 N N . ARG A 1 205 ? 12.310 -12.296 -14.722 1.00 86.94 205 ARG A N 1
ATOM 1537 C CA . ARG A 1 205 ? 13.510 -12.884 -14.091 1.00 86.94 205 ARG A CA 1
ATOM 1538 C C . ARG A 1 205 ? 13.851 -12.274 -12.717 1.00 86.94 205 ARG A C 1
ATOM 1540 O O . ARG A 1 205 ? 14.894 -11.632 -12.577 1.00 86.94 205 ARG A O 1
ATOM 1547 N N . PRO A 1 206 ? 13.003 -12.452 -11.686 1.00 82.31 206 PRO A N 1
ATOM 1548 C CA . PRO A 1 206 ? 13.278 -11.934 -10.345 1.00 82.31 206 PRO A CA 1
ATOM 1549 C C . PRO A 1 206 ? 14.682 -12.326 -9.848 1.00 82.31 206 PRO A C 1
ATOM 1551 O O . PRO A 1 206 ? 15.091 -13.478 -9.973 1.00 82.31 206 PRO A O 1
ATOM 1554 N N . GLY A 1 207 ? 15.430 -11.369 -9.288 1.00 84.06 207 GLY A N 1
ATOM 1555 C CA . GLY A 1 207 ? 16.823 -11.559 -8.870 1.00 84.06 207 GLY A CA 1
ATOM 1556 C C . GLY A 1 207 ? 17.746 -10.439 -9.357 1.00 84.06 207 GLY A C 1
ATOM 1557 O O . GLY A 1 207 ? 17.306 -9.304 -9.565 1.00 84.06 207 GLY A O 1
ATOM 1558 N N . LYS A 1 208 ? 19.039 -10.755 -9.528 1.00 82.75 208 LYS A N 1
ATOM 1559 C CA . LYS A 1 208 ? 20.064 -9.784 -9.962 1.00 82.75 208 LYS A CA 1
ATOM 1560 C C . LYS A 1 208 ? 19.784 -9.197 -11.348 1.00 82.75 208 LYS A C 1
ATOM 1562 O O . LYS A 1 208 ? 20.025 -8.012 -11.544 1.00 82.75 208 LYS A O 1
ATOM 1567 N N . ASP A 1 209 ? 19.206 -9.997 -12.239 1.00 86.00 209 ASP A N 1
ATOM 1568 C CA . ASP A 1 209 ? 18.916 -9.623 -13.629 1.00 86.00 209 ASP A CA 1
ATOM 1569 C C . ASP A 1 209 ? 17.444 -9.241 -13.839 1.00 86.00 209 ASP A C 1
ATOM 1571 O O . ASP A 1 209 ? 16.916 -9.344 -14.947 1.00 86.00 209 ASP A O 1
ATOM 1575 N N . SER A 1 210 ? 16.761 -8.835 -12.763 1.00 91.38 210 SER A N 1
ATOM 1576 C CA . SER A 1 210 ? 15.338 -8.513 -12.819 1.00 91.38 210 SER A CA 1
ATOM 1577 C C . SE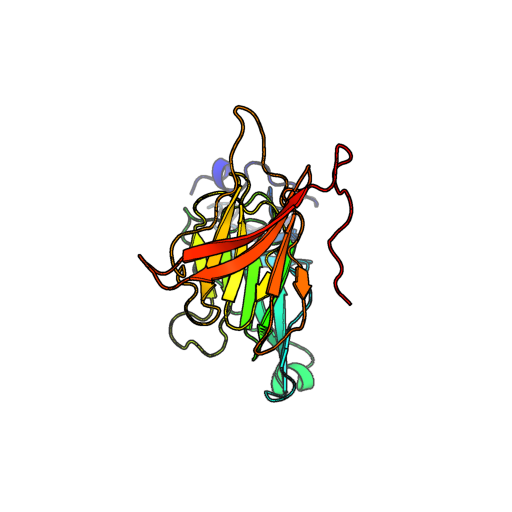R A 1 210 ? 15.052 -7.315 -13.715 1.00 91.38 210 SER A C 1
ATOM 1579 O O . SER A 1 210 ? 15.667 -6.254 -13.588 1.00 91.38 210 SER A O 1
ATOM 1581 N N . GLN A 1 211 ? 14.064 -7.474 -14.589 1.00 91.94 211 GLN A N 1
ATOM 1582 C CA . GLN A 1 211 ? 13.629 -6.453 -15.536 1.00 91.94 211 GLN A CA 1
ATOM 1583 C C . GLN A 1 211 ? 12.222 -5.982 -15.180 1.00 91.94 211 GLN A C 1
ATOM 1585 O O . GLN A 1 211 ? 11.323 -6.796 -14.963 1.00 91.94 211 GLN A O 1
ATOM 1590 N N . LEU A 1 212 ? 12.039 -4.664 -15.136 1.00 95.44 212 LEU A N 1
ATOM 1591 C CA . LEU A 1 212 ? 10.746 -4.042 -14.891 1.00 95.44 212 LEU A CA 1
ATOM 1592 C C . LEU A 1 212 ? 10.027 -3.828 -16.224 1.00 95.44 212 LEU A C 1
ATOM 1594 O O . LEU A 1 212 ? 10.503 -3.069 -17.068 1.00 95.44 212 LEU A O 1
ATOM 1598 N N . ILE A 1 213 ? 8.885 -4.485 -16.397 1.00 95.12 213 ILE A N 1
ATOM 1599 C CA . ILE A 1 213 ? 8.045 -4.372 -17.588 1.00 95.12 213 ILE A CA 1
ATOM 1600 C C . ILE A 1 213 ? 6.765 -3.622 -17.221 1.00 95.12 213 ILE A C 1
ATOM 1602 O O . ILE A 1 213 ? 6.079 -3.986 -16.263 1.00 95.12 213 ILE A O 1
ATOM 1606 N N . LEU A 1 214 ? 6.431 -2.586 -17.986 1.00 94.00 214 LEU A N 1
ATOM 1607 C CA . LEU A 1 214 ? 5.188 -1.830 -17.839 1.00 94.00 214 LEU A CA 1
ATOM 1608 C C . LEU A 1 214 ? 4.431 -1.752 -19.155 1.00 94.00 214 LEU A C 1
ATOM 1610 O O . LEU A 1 214 ? 5.026 -1.803 -20.227 1.00 94.00 214 LEU A O 1
ATOM 1614 N N . SER A 1 215 ? 3.123 -1.544 -19.048 1.00 92.12 215 SER A N 1
ATOM 1615 C CA . SER A 1 215 ? 2.288 -1.094 -20.153 1.00 92.12 215 SER A CA 1
ATOM 1616 C C . SER A 1 215 ? 1.570 0.181 -19.760 1.00 92.12 215 SER A C 1
ATOM 1618 O O . SER A 1 215 ? 1.023 0.243 -18.658 1.00 92.12 215 SER A O 1
ATOM 1620 N N . ASP A 1 216 ? 1.499 1.139 -20.680 1.00 88.81 216 ASP A N 1
ATOM 1621 C CA . ASP A 1 216 ? 0.631 2.318 -20.559 1.00 88.81 216 ASP A CA 1
ATOM 1622 C C . ASP A 1 216 ? -0.875 1.971 -20.587 1.00 88.81 216 ASP A C 1
ATOM 1624 O O . ASP A 1 216 ? -1.713 2.861 -20.431 1.00 88.81 216 ASP A O 1
ATOM 1628 N N . GLY A 1 217 ? -1.212 0.688 -20.786 1.00 86.25 217 GLY A N 1
ATOM 1629 C CA . GLY A 1 217 ? -2.575 0.170 -20.898 1.00 86.25 217 GLY A CA 1
ATOM 1630 C C . GLY A 1 217 ? -3.232 0.474 -22.238 1.00 86.25 217 GLY A C 1
ATOM 1631 O O . GLY A 1 217 ? -4.423 0.220 -22.397 1.00 86.25 217 GLY A O 1
ATOM 1632 N N . ASN A 1 218 ? -2.479 1.018 -23.194 1.00 84.75 218 ASN A N 1
ATOM 1633 C CA . ASN A 1 218 ? -3.003 1.469 -24.467 1.00 84.75 218 ASN A CA 1
ATOM 1634 C C . ASN A 1 218 ? -2.189 0.904 -25.632 1.00 84.75 218 ASN A C 1
ATOM 1636 O O . ASN A 1 218 ? -2.624 -0.050 -26.268 1.00 84.75 218 ASN A O 1
ATOM 1640 N N . ARG A 1 219 ? -1.010 1.462 -25.915 1.00 85.06 219 ARG A N 1
ATOM 1641 C CA . ARG A 1 219 ? -0.288 1.181 -27.167 1.00 85.06 219 ARG A CA 1
ATOM 1642 C C . ARG A 1 219 ? 1.138 0.717 -26.972 1.00 85.06 219 ARG A C 1
ATOM 1644 O O . ARG A 1 219 ? 1.725 0.230 -27.938 1.00 85.06 219 ARG A O 1
ATOM 1651 N N . ALA A 1 220 ? 1.689 0.844 -25.771 1.00 89.50 220 ALA A N 1
ATOM 1652 C CA . ALA A 1 220 ? 3.104 0.624 -25.555 1.00 89.50 220 ALA A CA 1
ATOM 1653 C C . ALA A 1 220 ? 3.395 -0.325 -24.392 1.00 89.50 220 ALA A C 1
ATOM 1655 O O . ALA A 1 220 ? 2.729 -0.351 -23.349 1.00 89.50 220 ALA A O 1
ATOM 1656 N N . LEU A 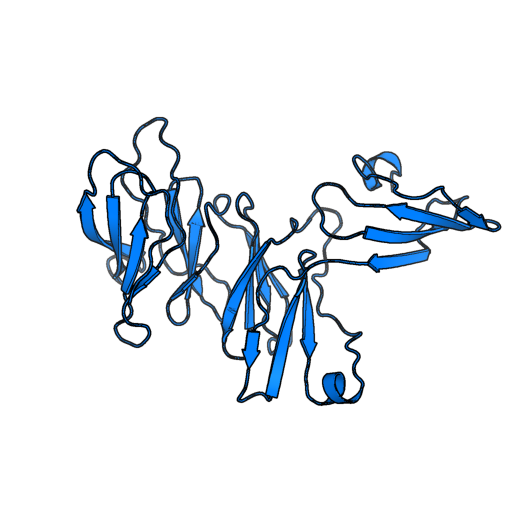1 221 ? 4.458 -1.100 -24.594 1.00 92.75 221 LEU A N 1
ATOM 1657 C CA . LEU A 1 221 ? 5.183 -1.815 -23.561 1.00 92.75 221 LEU A CA 1
ATOM 1658 C C . LEU A 1 221 ? 6.559 -1.199 -23.390 1.00 92.75 221 LEU A C 1
ATOM 1660 O O . LEU A 1 221 ? 7.262 -0.928 -24.361 1.00 92.75 221 LEU A O 1
ATOM 1664 N N . TYR A 1 222 ? 6.960 -1.063 -22.137 1.00 94.06 222 TYR A N 1
ATOM 1665 C CA . TYR A 1 222 ? 8.244 -0.517 -21.752 1.00 94.06 222 TYR A CA 1
ATOM 1666 C C . TYR A 1 222 ? 9.001 -1.549 -20.938 1.00 94.06 222 TYR A C 1
ATOM 1668 O O . TYR A 1 222 ? 8.509 -2.016 -19.909 1.00 94.06 222 TYR A O 1
ATOM 1676 N N . ARG A 1 223 ? 10.230 -1.857 -21.354 1.00 95.19 223 ARG A N 1
ATOM 1677 C CA . ARG A 1 223 ? 11.225 -2.441 -20.457 1.00 95.19 223 ARG A CA 1
ATOM 1678 C C . ARG A 1 223 ? 12.033 -1.305 -19.858 1.00 95.19 223 ARG A C 1
ATOM 1680 O O . ARG A 1 223 ? 12.794 -0.650 -20.569 1.00 95.19 223 ARG A O 1
ATOM 1687 N N . LEU A 1 224 ? 11.864 -1.070 -18.563 1.00 94.94 224 LEU A N 1
ATOM 1688 C CA . LEU A 1 224 ? 12.583 -0.020 -17.857 1.00 94.94 224 LEU A CA 1
ATOM 1689 C C . LEU A 1 224 ? 13.853 -0.555 -17.205 1.00 94.94 224 LEU A C 1
ATOM 1691 O O . LEU A 1 224 ? 13.883 -1.661 -16.658 1.00 94.94 224 LEU A O 1
ATOM 1695 N N . ASN A 1 225 ? 14.884 0.285 -17.193 1.00 93.75 225 ASN A N 1
ATOM 1696 C CA . ASN A 1 225 ? 16.087 0.078 -16.403 1.00 93.75 225 ASN A CA 1
ATOM 1697 C C . ASN A 1 225 ? 16.418 1.322 -15.562 1.00 93.75 225 ASN A C 1
ATOM 1699 O O . ASN A 1 225 ? 15.829 2.396 -15.709 1.00 93.75 225 ASN A O 1
ATOM 1703 N N . ARG A 1 226 ? 17.346 1.150 -14.616 1.00 92.94 226 ARG A N 1
ATOM 1704 C CA . ARG A 1 226 ? 17.876 2.250 -13.803 1.00 92.94 226 ARG A CA 1
ATOM 1705 C C . ARG A 1 226 ? 19.153 2.759 -14.451 1.00 92.94 226 ARG A C 1
ATOM 1707 O O . ARG A 1 226 ? 20.075 1.972 -14.655 1.00 92.94 226 ARG A O 1
ATOM 1714 N N . SER A 1 227 ? 19.224 4.060 -14.691 1.00 92.44 227 SER A N 1
ATOM 1715 C CA . SER A 1 227 ? 20.439 4.735 -15.138 1.00 92.44 227 SER A CA 1
ATOM 1716 C C . SER A 1 227 ? 20.967 5.648 -14.039 1.00 92.44 227 SER A C 1
ATOM 1718 O O . SER A 1 227 ? 20.192 6.286 -13.328 1.00 92.44 227 SER A O 1
ATOM 1720 N N . ALA A 1 228 ? 22.289 5.699 -13.877 1.00 92.12 228 ALA A N 1
ATOM 1721 C CA . ALA A 1 228 ? 22.955 6.581 -12.917 1.00 92.12 228 ALA A CA 1
ATOM 1722 C C . ALA A 1 228 ? 23.331 7.950 -13.517 1.00 92.12 228 ALA A C 1
ATOM 1724 O O . ALA A 1 228 ? 23.662 8.870 -12.771 1.00 92.12 228 ALA A O 1
ATOM 1725 N N . THR A 1 229 ? 23.286 8.093 -14.844 1.00 89.50 229 THR A N 1
ATOM 1726 C CA . THR A 1 229 ? 23.845 9.236 -15.581 1.00 89.50 229 THR A CA 1
ATOM 1727 C C . THR A 1 229 ? 22.775 9.851 -16.481 1.00 89.50 229 THR A C 1
ATOM 1729 O O . THR A 1 229 ? 22.131 9.092 -17.193 1.00 89.50 229 THR A O 1
ATOM 1732 N N . PRO A 1 230 ? 22.589 11.187 -16.518 1.00 87.69 230 PRO A N 1
ATOM 1733 C CA . PRO A 1 230 ? 23.377 12.217 -15.824 1.00 87.69 230 PRO A CA 1
ATOM 1734 C C . PRO A 1 230 ? 23.088 12.314 -14.319 1.00 87.69 230 PRO A C 1
ATOM 1736 O O . PRO A 1 230 ? 23.940 12.758 -13.557 1.00 87.69 230 PRO A O 1
ATOM 1739 N N . GLN A 1 231 ? 21.914 11.867 -13.887 1.00 92.00 231 GLN A N 1
ATOM 1740 C CA . GLN A 1 231 ? 21.545 11.670 -12.485 1.00 92.00 231 GLN A CA 1
ATOM 1741 C C . GLN A 1 231 ? 20.770 10.353 -12.372 1.00 92.00 231 GLN A C 1
ATOM 1743 O O . GLN A 1 231 ? 20.268 9.879 -13.394 1.00 92.00 231 GLN A O 1
ATOM 1748 N N . PRO A 1 232 ? 20.631 9.756 -11.175 1.00 93.44 232 PRO A N 1
ATOM 1749 C CA . PRO A 1 232 ? 19.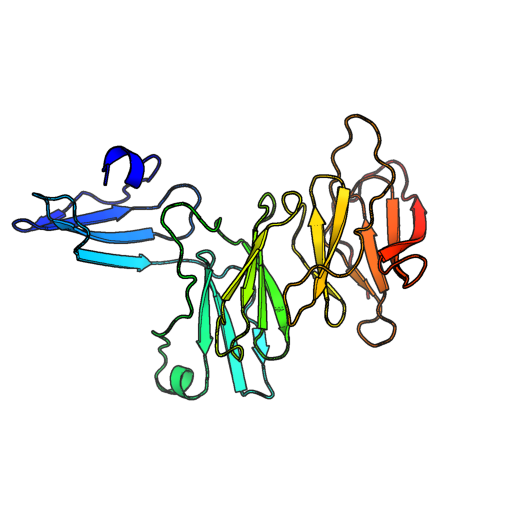820 8.557 -11.003 1.00 93.44 232 PRO A CA 1
ATOM 1750 C C . PRO A 1 232 ? 18.393 8.760 -11.529 1.00 93.44 232 PRO A C 1
ATOM 1752 O O . PRO A 1 232 ? 17.701 9.675 -11.083 1.00 93.44 232 PRO A O 1
ATOM 1755 N N . HIS A 1 233 ? 17.949 7.926 -12.465 1.00 94.25 233 HIS A N 1
ATOM 1756 C CA . HIS A 1 233 ? 16.597 7.974 -13.023 1.00 94.25 233 HIS A CA 1
ATOM 1757 C C . HIS A 1 233 ? 16.168 6.619 -13.599 1.00 94.25 233 HIS A C 1
ATOM 1759 O O . HIS A 1 233 ? 16.988 5.719 -13.807 1.00 94.25 233 HIS A O 1
ATOM 1765 N N . LEU A 1 234 ? 14.866 6.476 -13.839 1.00 94.50 234 LEU A N 1
ATOM 1766 C CA . LEU A 1 234 ? 14.327 5.408 -14.676 1.00 94.50 234 LEU A CA 1
ATOM 1767 C C . LEU A 1 234 ? 14.317 5.846 -16.141 1.00 94.50 234 LEU A C 1
ATOM 1769 O O . LEU A 1 234 ? 13.853 6.942 -16.453 1.00 94.50 234 LEU A O 1
ATOM 1773 N N . GLN A 1 235 ? 14.745 4.963 -17.034 1.00 94.00 235 GLN A N 1
ATOM 1774 C CA . GLN A 1 235 ? 14.640 5.165 -18.479 1.00 94.00 235 GLN A CA 1
ATOM 1775 C C . GLN A 1 235 ? 14.095 3.901 -19.150 1.00 94.00 235 GLN A C 1
ATOM 1777 O O . GLN A 1 235 ? 14.257 2.791 -18.633 1.00 94.00 235 GLN A O 1
ATOM 1782 N N . ALA A 1 236 ? 13.449 4.073 -20.301 1.00 94.25 23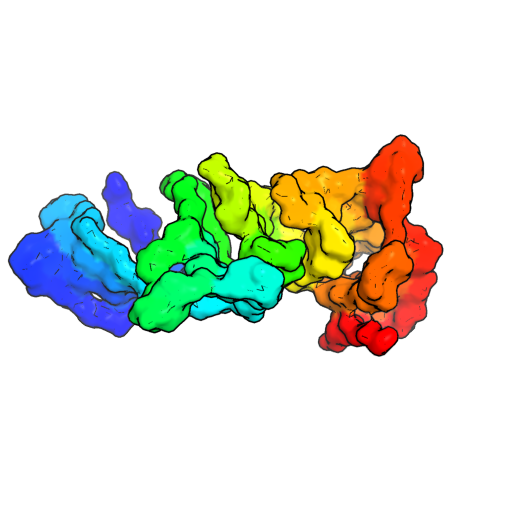6 ALA A N 1
ATOM 1783 C CA . ALA A 1 236 ? 13.084 2.954 -21.155 1.00 94.25 236 ALA A CA 1
ATOM 1784 C C . ALA A 1 236 ? 14.331 2.450 -21.883 1.00 94.25 236 ALA A C 1
ATOM 1786 O O . ALA A 1 236 ? 15.015 3.206 -22.567 1.00 94.25 236 ALA A O 1
ATOM 1787 N N . GLU A 1 237 ? 14.633 1.169 -21.708 1.00 93.44 237 GLU A N 1
ATOM 1788 C CA . GLU A 1 237 ? 15.671 0.478 -22.466 1.00 93.44 237 GLU A CA 1
ATOM 1789 C C . GLU A 1 237 ? 15.121 -0.006 -23.810 1.00 93.44 237 GLU A C 1
ATOM 1791 O O . GLU A 1 237 ? 15.801 0.058 -24.830 1.00 93.44 237 GLU A O 1
ATOM 1796 N N . VAL A 1 238 ? 13.880 -0.498 -23.794 1.00 93.62 238 VAL A N 1
ATOM 1797 C CA . VAL A 1 238 ? 13.144 -0.947 -24.975 1.00 93.62 238 VAL A CA 1
ATOM 1798 C C . VAL A 1 238 ? 11.711 -0.452 -24.865 1.00 93.62 238 VAL A C 1
ATOM 1800 O O . VAL A 1 238 ? 11.091 -0.561 -23.804 1.00 93.62 238 VAL A O 1
ATOM 1803 N N . GLU A 1 239 ? 11.193 0.045 -25.979 1.00 93.62 239 GLU A N 1
ATOM 1804 C CA . GLU A 1 239 ? 9.784 0.355 -26.186 1.00 93.62 239 GLU A CA 1
ATOM 1805 C C . GLU A 1 239 ? 9.259 -0.519 -27.327 1.00 93.62 239 GLU A C 1
ATOM 1807 O O . GLU A 1 239 ? 9.922 -0.679 -28.353 1.00 93.62 239 GLU A O 1
ATOM 1812 N N . GLY A 1 240 ? 8.094 -1.128 -27.122 1.00 88.94 240 GLY A N 1
ATOM 1813 C CA . GLY A 1 240 ? 7.417 -1.944 -28.123 1.00 88.94 240 GLY A CA 1
ATOM 1814 C C . GLY A 1 240 ? 5.978 -1.489 -28.307 1.00 88.94 240 GLY A C 1
ATOM 1815 O O . GLY A 1 240 ? 5.248 -1.356 -27.326 1.00 88.94 240 GLY A O 1
ATOM 1816 N N . GLU A 1 241 ? 5.566 -1.282 -29.556 1.00 87.62 241 GLU A N 1
ATOM 1817 C CA . GLU A 1 241 ? 4.174 -0.991 -29.894 1.00 87.62 241 GLU A CA 1
ATOM 1818 C C . GLU A 1 241 ? 3.363 -2.290 -29.956 1.00 87.62 241 GLU A C 1
ATOM 1820 O O . GLU A 1 241 ? 3.778 -3.276 -30.566 1.00 87.62 241 GLU A O 1
ATOM 1825 N N . VAL A 1 242 ? 2.192 -2.289 -29.326 1.00 81.38 242 VAL A N 1
ATOM 1826 C CA . VAL A 1 242 ? 1.298 -3.459 -29.231 1.00 81.38 242 VAL A CA 1
ATOM 1827 C C . VAL A 1 242 ? 0.042 -3.337 -30.091 1.00 81.38 242 VAL A C 1
ATOM 1829 O O . VAL A 1 242 ? -0.822 -4.211 -30.080 1.00 81.38 242 VAL A O 1
ATOM 1832 N N . GLY A 1 243 ? -0.015 -2.295 -30.922 1.00 75.50 243 GLY A N 1
ATOM 1833 C CA . GLY A 1 243 ? -1.080 -2.065 -31.890 1.00 75.50 243 GLY A CA 1
ATOM 1834 C C . GLY A 1 243 ? -2.273 -1.293 -31.313 1.00 75.50 243 GLY A C 1
ATOM 1835 O O . GLY A 1 243 ? -2.166 -0.668 -30.260 1.00 75.50 243 GLY A O 1
ATOM 1836 N N . PRO A 1 244 ? -3.416 -1.278 -32.024 1.00 73.56 244 PRO A N 1
ATOM 1837 C CA . PRO A 1 244 ? -4.547 -0.405 -31.700 1.00 73.56 244 PRO A CA 1
ATOM 1838 C C . PRO A 1 244 ? -5.460 -0.942 -30.589 1.00 73.56 244 PRO A C 1
ATOM 1840 O O . PRO A 1 244 ? -6.397 -0.253 -30.194 1.00 73.56 244 PRO A O 1
ATOM 1843 N N . SER A 1 245 ? -5.253 -2.181 -30.134 1.00 74.69 245 SER A N 1
ATOM 1844 C CA . SER A 1 245 ? -6.102 -2.808 -29.119 1.00 74.69 245 SER A CA 1
ATOM 1845 C C . SER A 1 245 ? -5.455 -2.669 -27.741 1.00 74.69 245 SER A C 1
ATOM 1847 O O . SER A 1 245 ? -4.401 -3.268 -27.527 1.00 74.69 245 SER A O 1
ATOM 1849 N N . PRO A 1 246 ? -6.063 -1.915 -26.808 1.00 72.19 246 PRO A N 1
ATOM 1850 C CA . PRO A 1 246 ? -5.494 -1.710 -25.486 1.00 72.19 246 PRO A CA 1
ATOM 1851 C C . PRO A 1 246 ? -5.404 -3.024 -24.714 1.00 72.19 246 PRO A C 1
ATOM 1853 O O . PRO A 1 246 ? -6.310 -3.863 -24.767 1.00 72.19 246 PRO A O 1
ATOM 1856 N N . PHE A 1 247 ? -4.332 -3.185 -23.940 1.00 76.06 247 PHE A N 1
ATOM 1857 C CA . PHE A 1 247 ? -4.270 -4.266 -22.968 1.00 76.06 247 PHE A CA 1
ATOM 1858 C C . PHE A 1 247 ? -5.297 -4.027 -21.863 1.00 76.06 247 PHE A C 1
ATOM 1860 O O . PHE A 1 247 ? -5.256 -3.028 -21.150 1.00 76.06 247 PHE A O 1
ATOM 1867 N N . ASN A 1 248 ? -6.186 -4.993 -21.673 1.00 73.25 248 ASN A N 1
ATOM 1868 C CA . ASN A 1 248 ? -7.141 -5.020 -20.565 1.00 73.25 248 ASN A CA 1
ATOM 1869 C C . ASN A 1 248 ? -6.802 -6.097 -19.518 1.00 73.25 248 ASN A C 1
ATOM 1871 O O . ASN A 1 248 ? -7.534 -6.276 -18.545 1.00 73.25 248 ASN A O 1
ATOM 1875 N N . THR A 1 249 ? -5.688 -6.810 -19.696 1.00 76.88 249 THR A N 1
ATOM 1876 C CA . THR A 1 249 ? -5.215 -7.866 -18.796 1.00 76.88 249 THR A CA 1
ATOM 1877 C C . THR A 1 249 ? -3.882 -7.496 -18.171 1.00 76.88 249 THR A C 1
ATOM 1879 O O . THR A 1 249 ? -3.032 -6.891 -18.817 1.00 76.88 249 THR A O 1
ATOM 1882 N N . ARG A 1 250 ? -3.663 -7.921 -16.923 1.00 82.00 250 ARG A N 1
ATOM 1883 C CA . ARG A 1 250 ? -2.367 -7.757 -16.252 1.00 82.00 250 ARG A CA 1
ATOM 1884 C C . ARG A 1 250 ? -1.264 -8.448 -17.049 1.00 82.00 250 ARG A C 1
ATOM 1886 O O . ARG A 1 250 ? -1.462 -9.557 -17.543 1.00 82.00 250 ARG A O 1
ATOM 1893 N N . LEU A 1 251 ? -0.096 -7.813 -17.103 1.00 84.69 251 LEU A N 1
ATOM 1894 C CA . LEU A 1 251 ? 1.099 -8.456 -17.627 1.00 84.69 251 LEU A CA 1
ATOM 1895 C C . LEU A 1 251 ? 1.469 -9.621 -16.706 1.00 84.69 251 LEU A C 1
ATOM 1897 O O . LEU A 1 251 ? 1.597 -9.456 -15.493 1.00 84.69 251 LEU A O 1
ATOM 1901 N N . SER A 1 252 ? 1.622 -10.801 -17.293 1.00 77.62 252 SER A N 1
ATOM 1902 C CA . SER A 1 252 ? 2.164 -11.973 -16.621 1.00 77.62 252 SER A CA 1
ATOM 1903 C C . SER A 1 252 ? 3.466 -12.342 -17.310 1.00 77.62 252 SER A C 1
ATOM 1905 O O . SER A 1 252 ? 3.559 -12.336 -18.536 1.00 77.62 252 SER A O 1
ATOM 1907 N N . VAL A 1 253 ? 4.483 -12.606 -16.505 1.00 73.31 253 VAL A N 1
ATOM 1908 C CA . VAL A 1 253 ? 5.811 -13.013 -16.948 1.00 73.31 253 VAL A CA 1
ATOM 1909 C C . VAL A 1 253 ? 6.071 -14.390 -16.360 1.00 73.31 253 VAL A C 1
ATOM 1911 O O . VAL A 1 253 ? 5.844 -14.598 -15.168 1.00 73.31 253 VAL A O 1
ATOM 1914 N N . ILE A 1 254 ? 6.467 -15.319 -17.231 1.00 59.69 254 ILE A N 1
ATOM 1915 C CA . ILE A 1 254 ? 6.831 -16.701 -16.896 1.00 59.69 254 ILE A CA 1
ATOM 1916 C C . ILE A 1 254 ? 8.327 -16.747 -16.587 1.00 59.69 254 ILE A C 1
ATOM 1918 O O . ILE A 1 254 ? 9.097 -16.088 -17.329 1.00 59.69 254 ILE A O 1
#

Sequence (254 aa):
RDIELNYLGDTFDHPLQKVGDTLIHVRRPRDKAGAIVAAMQTSSGQTTWETKLAVPLAGAPAVDAIGARITALTASGAAFLLDRQAMSRRVQDDAAMLKISARRSIPALTNCVDLGQGRLAACNVGSDVLLHFRPNDPRSPLKTTKLASPASCSPCVWGELIVVPTQVGQVFLFNSETGKQMGSPFQHPLTPNSESNWLPPAIYRPGKDSQLILSDGNRALYRLNRSATPQPHLQAEVEGEVGPSPFNTRLSVI

Secondary structure (DSSP, 8-state):
--HHHHSTT-EE-S--EEETTEEEEEEE-TT-SSEEEEEEETTT--EEEEEEESPPBSSPPEEETTTTEEEEEBTTS-EEEE-HHHHHHT-----B-----TT-------EEEE-STT-EEEE-TT--EEEEE-TT-SS-SEEEEE-SS-BSS--EEETTEEEEEBTTSEEEEEETTT--B-SBPEEPPPPTT----PPPPEEES-STT-EEEEE-SSSEEEEEEEE-SSSSEEEEEEEEE--SS---S-----

Radius of gyration: 21.26 Å; chains: 1; bounding box: 54×39×63 Å